Protein AF-A0AAV8ZUT0-F1 (afdb_monomer_lite)

pLDDT: mean 74.32, std 16.43, range [39.75, 94.0]

Structure (mmCIF, N/CA/C/O backbone):
data_AF-A0AAV8ZUT0-F1
#
_entry.id   AF-A0AAV8ZUT0-F1
#
loop_
_atom_site.group_PDB
_atom_site.id
_atom_site.type_symbol
_atom_site.label_atom_id
_atom_site.label_alt_id
_atom_site.label_comp_id
_atom_site.label_asym_id
_atom_site.label_entity_id
_atom_site.label_seq_id
_atom_site.pdbx_PDB_ins_code
_atom_site.Cartn_x
_atom_site.Cartn_y
_atom_site.Cartn_z
_atom_site.occupancy
_atom_site.B_iso_or_equiv
_atom_site.auth_seq_id
_atom_site.auth_comp_id
_atom_site.auth_asym_id
_atom_site.auth_atom_id
_atom_site.pdbx_PDB_model_num
ATOM 1 N N . MET A 1 1 ? -30.197 -18.039 24.637 1.00 45.84 1 MET A N 1
ATOM 2 C CA . MET A 1 1 ? -29.853 -17.395 23.353 1.00 45.84 1 MET A CA 1
ATOM 3 C C . MET A 1 1 ? -30.604 -16.077 23.339 1.00 45.84 1 MET A C 1
ATOM 5 O O . MET A 1 1 ? -31.822 -16.126 23.372 1.00 45.84 1 MET A O 1
ATOM 9 N N . TYR A 1 2 ? -29.906 -14.946 23.449 1.00 51.31 2 TYR A N 1
ATOM 10 C CA . TYR A 1 2 ? -30.545 -13.623 23.500 1.00 51.31 2 TYR A CA 1
ATOM 11 C C . TYR A 1 2 ? -30.969 -13.192 22.094 1.00 51.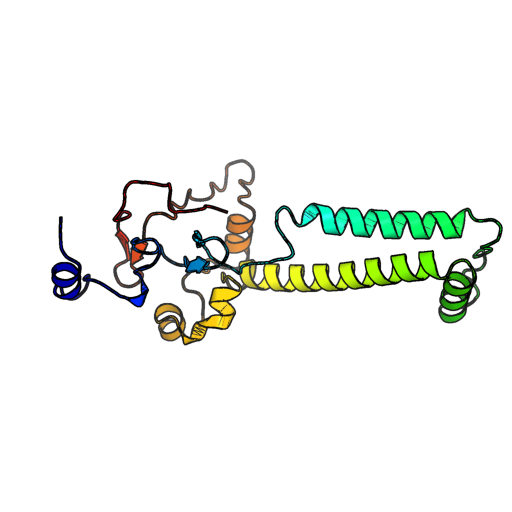31 2 TYR A C 1
ATOM 13 O O . TYR A 1 2 ? -30.257 -13.482 21.128 1.00 51.31 2 TYR A O 1
ATOM 21 N N . THR A 1 3 ? -32.114 -12.522 21.970 1.00 66.00 3 THR A N 1
ATOM 22 C CA . THR A 1 3 ? -32.578 -11.993 20.675 1.00 66.00 3 THR A CA 1
ATOM 23 C C . THR A 1 3 ? -31.862 -10.685 20.317 1.00 66.00 3 THR A C 1
ATOM 25 O O . THR A 1 3 ? -31.289 -10.014 21.175 1.00 66.00 3 THR A O 1
ATOM 28 N N . ILE A 1 4 ? -31.895 -10.289 19.037 1.00 61.59 4 ILE A N 1
ATOM 29 C CA . ILE A 1 4 ? -31.332 -9.002 18.585 1.00 61.59 4 ILE A CA 1
ATOM 30 C C . ILE A 1 4 ? -32.022 -7.808 19.274 1.00 61.59 4 ILE A C 1
ATOM 32 O O . ILE A 1 4 ? -31.379 -6.790 19.515 1.00 61.59 4 ILE A O 1
ATOM 36 N N . ILE A 1 5 ? -33.300 -7.970 19.636 1.00 64.75 5 ILE A N 1
ATOM 37 C CA . ILE A 1 5 ? -34.116 -6.972 20.338 1.00 64.75 5 ILE A CA 1
ATOM 38 C C . ILE A 1 5 ? -33.623 -6.814 21.782 1.00 64.75 5 ILE A C 1
ATOM 40 O O . ILE A 1 5 ? -33.303 -5.705 22.194 1.00 64.75 5 ILE A O 1
ATOM 44 N N . GLU A 1 6 ? -33.415 -7.916 22.511 1.00 64.56 6 GLU A N 1
ATOM 45 C CA . GLU A 1 6 ? -32.869 -7.872 23.880 1.00 64.56 6 GLU A CA 1
ATOM 46 C C . GLU A 1 6 ? -31.452 -7.281 23.946 1.00 64.56 6 GLU A C 1
ATOM 48 O O . GLU A 1 6 ? -31.073 -6.662 24.941 1.00 64.56 6 GLU A O 1
ATOM 53 N N . LEU A 1 7 ? -30.643 -7.473 22.897 1.00 59.88 7 LEU A N 1
ATOM 54 C CA . LEU A 1 7 ? -29.337 -6.827 22.803 1.00 59.88 7 LEU A CA 1
ATOM 55 C C . LEU A 1 7 ? -29.485 -5.320 22.560 1.00 59.88 7 LEU A C 1
ATOM 57 O O . LEU A 1 7 ? -28.750 -4.556 23.177 1.00 59.88 7 LEU A O 1
ATOM 61 N N . ALA A 1 8 ? -30.417 -4.889 21.707 1.00 62.84 8 ALA A N 1
ATOM 62 C CA . ALA A 1 8 ? -30.675 -3.475 21.416 1.00 62.84 8 ALA A CA 1
ATOM 63 C C . ALA A 1 8 ? -31.266 -2.698 22.600 1.00 62.84 8 ALA A C 1
ATOM 65 O O . ALA A 1 8 ? -31.007 -1.506 22.730 1.00 62.84 8 ALA A O 1
ATOM 66 N N . GLU A 1 9 ? -32.010 -3.369 23.478 1.00 67.88 9 GLU A N 1
ATOM 67 C CA . GLU A 1 9 ? -32.668 -2.752 24.636 1.00 67.88 9 GLU A CA 1
ATOM 68 C C . GLU A 1 9 ? -31.774 -2.643 25.883 1.00 67.88 9 GLU A C 1
ATOM 70 O O . GLU A 1 9 ? -32.077 -1.881 26.804 1.00 67.88 9 GLU A O 1
ATOM 75 N N . ARG A 1 10 ? -30.638 -3.352 25.938 1.00 61.69 10 ARG A N 1
ATOM 76 C CA . ARG A 1 10 ? -29.627 -3.105 26.978 1.00 61.69 10 ARG A CA 1
ATOM 77 C C . ARG A 1 10 ? -28.975 -1.753 26.692 1.00 61.69 10 ARG A C 1
ATOM 79 O O . ARG A 1 10 ? -28.475 -1.566 25.597 1.00 61.69 10 ARG A O 1
ATOM 86 N N . GLY A 1 11 ? -28.972 -0.837 27.665 1.00 56.72 11 GLY A N 1
ATOM 87 C CA . GLY A 1 11 ? -28.420 0.526 27.561 1.00 56.72 11 GLY A CA 1
ATOM 88 C C . GLY A 1 11 ? -26.913 0.607 27.216 1.00 56.72 11 GLY A C 1
ATOM 89 O O . GLY A 1 11 ? -26.455 -0.043 26.284 1.00 56.72 11 GLY A O 1
ATOM 90 N N . PRO A 1 12 ? -26.078 1.406 27.907 1.00 48.81 12 PRO A N 1
ATOM 91 C CA . PRO A 1 12 ? -24.659 1.557 27.549 1.00 48.81 12 PRO A CA 1
ATOM 92 C C . PRO A 1 12 ? -23.889 0.214 27.541 1.00 48.81 12 PRO A C 1
ATOM 94 O O . PRO A 1 12 ? -23.409 -0.253 28.575 1.00 48.81 12 PRO A O 1
ATOM 97 N N . GLY A 1 13 ? -23.733 -0.413 26.369 1.00 52.97 13 GLY A N 1
ATOM 98 C CA . GLY A 1 13 ? -23.210 -1.781 26.200 1.00 52.97 13 GLY A CA 1
ATOM 99 C C . GLY A 1 13 ? -24.111 -2.751 25.411 1.00 52.97 13 GLY A C 1
ATOM 100 O O . GLY A 1 13 ? -23.737 -3.917 25.275 1.00 52.97 13 GLY A O 1
ATOM 101 N N . GLY A 1 14 ? -25.264 -2.297 24.906 1.00 59.69 14 GLY A N 1
ATOM 102 C CA . GLY A 1 14 ? -26.172 -3.056 24.037 1.00 59.69 14 GLY A CA 1
ATOM 103 C C . GLY A 1 14 ? -25.704 -3.271 22.592 1.00 59.69 14 GLY A C 1
ATOM 104 O O . GLY A 1 14 ? -24.516 -3.190 22.269 1.00 59.69 14 GLY A O 1
ATOM 105 N N . PHE A 1 15 ? -26.655 -3.599 21.715 1.00 66.19 15 PHE A N 1
ATOM 106 C CA . PHE A 1 15 ? -26.452 -3.810 20.283 1.00 66.19 15 PHE A CA 1
ATOM 107 C C . PHE A 1 15 ? -26.092 -2.489 19.621 1.00 66.19 15 PHE A C 1
ATOM 109 O O . PHE A 1 15 ? -26.939 -1.625 19.428 1.00 66.19 15 PHE A O 1
ATOM 116 N N . GLU A 1 16 ? -24.829 -2.368 19.237 1.00 70.81 16 GLU A N 1
ATOM 117 C CA . GLU A 1 16 ? -24.336 -1.240 18.468 1.00 70.81 16 GLU A CA 1
ATOM 118 C C . GLU A 1 16 ? -24.288 -1.652 16.984 1.00 70.81 16 GLU A C 1
ATOM 120 O O . GLU A 1 16 ? -23.378 -2.404 16.595 1.00 70.81 16 GLU A O 1
ATOM 125 N N . PRO A 1 17 ? -25.230 -1.191 16.129 1.00 69.31 17 PRO A N 1
ATOM 126 C CA . PRO A 1 17 ? -25.322 -1.628 14.732 1.00 69.31 17 PRO A CA 1
ATOM 127 C C . PRO A 1 17 ? -24.028 -1.362 13.957 1.00 69.31 17 PRO A C 1
ATOM 129 O O . PRO A 1 17 ? -23.643 -2.127 13.070 1.00 69.31 17 PRO A O 1
ATOM 132 N N . SER A 1 18 ? -23.303 -0.304 14.333 1.00 73.00 18 SER A N 1
ATOM 133 C CA . SER A 1 18 ? -22.028 0.073 13.724 1.00 73.00 18 SER A CA 1
ATOM 134 C C . SER A 1 18 ? -20.896 -0.930 13.991 1.00 73.00 18 SER A C 1
ATOM 136 O O . SER A 1 18 ? -19.937 -0.969 13.212 1.00 73.00 18 SER A O 1
ATOM 138 N N . THR A 1 19 ? -21.035 -1.800 15.000 1.00 74.38 19 THR A N 1
ATOM 139 C CA . THR A 1 19 ? -20.082 -2.868 15.355 1.00 74.38 19 THR A CA 1
ATOM 140 C C . THR A 1 19 ? -20.593 -4.271 15.035 1.00 74.38 19 THR A C 1
ATOM 142 O O . THR A 1 19 ? -19.821 -5.217 15.080 1.00 74.38 19 THR A O 1
ATOM 145 N N . PHE A 1 20 ? -21.853 -4.453 14.643 1.00 79.88 20 PHE A N 1
ATOM 146 C CA . PHE A 1 20 ? -22.356 -5.754 14.198 1.00 79.88 20 PHE A CA 1
ATOM 147 C C . PHE A 1 20 ? -22.200 -5.919 12.681 1.00 79.88 20 PHE A C 1
ATOM 149 O O . PHE A 1 20 ? -22.275 -4.947 11.927 1.00 79.88 20 PHE A O 1
ATOM 1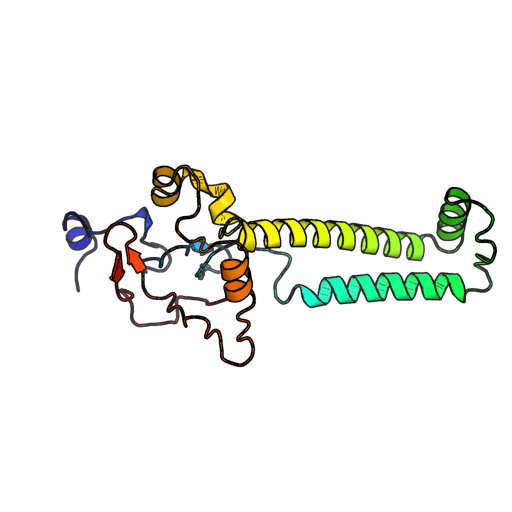56 N N . CYS A 1 21 ? -21.914 -7.131 12.211 1.00 81.56 21 CYS A N 1
ATOM 157 C CA . CYS A 1 21 ? -21.970 -7.485 10.796 1.00 81.56 21 CYS A CA 1
ATOM 158 C C . CYS A 1 21 ? -23.181 -8.385 10.566 1.00 81.56 21 CYS A C 1
ATOM 160 O O . CYS A 1 21 ? -23.196 -9.520 11.028 1.00 81.56 21 CYS A O 1
ATOM 162 N N . SER A 1 22 ? -24.171 -7.898 9.818 1.00 84.88 22 SER A N 1
ATOM 163 C CA . SER A 1 22 ? -25.364 -8.676 9.472 1.00 84.88 22 SER A CA 1
ATOM 164 C C . SER A 1 22 ? -25.075 -9.823 8.502 1.00 84.88 22 SER A C 1
ATOM 166 O O . SER A 1 22 ? -25.721 -10.856 8.598 1.00 84.88 22 SER A O 1
ATOM 168 N N . ALA A 1 23 ? -24.093 -9.674 7.608 1.00 82.19 23 ALA A N 1
ATOM 169 C CA . ALA A 1 23 ? -23.734 -10.714 6.641 1.00 82.19 23 ALA A CA 1
ATOM 170 C C . ALA A 1 23 ? -23.069 -11.930 7.307 1.00 82.19 23 ALA A C 1
ATOM 172 O O . ALA A 1 23 ? -23.415 -13.067 7.014 1.00 82.19 23 ALA A O 1
ATOM 173 N N . CYS A 1 24 ? -22.143 -11.691 8.238 1.00 78.00 24 CYS A N 1
ATOM 174 C CA . CYS A 1 24 ? -21.434 -12.753 8.959 1.00 78.00 24 CYS A CA 1
ATOM 175 C C . CYS A 1 24 ? -22.091 -13.124 10.298 1.00 78.00 24 CYS A C 1
ATOM 177 O O . CYS A 1 24 ? -21.628 -14.046 10.961 1.00 78.00 24 CYS A O 1
ATOM 179 N N . LEU A 1 25 ? -23.122 -12.385 10.722 1.00 78.88 25 LEU A N 1
ATOM 180 C CA . LEU A 1 25 ? -23.805 -12.519 12.016 1.00 78.88 25 LEU A CA 1
ATOM 181 C C . LEU A 1 25 ? -22.862 -12.462 13.235 1.00 78.88 25 LEU A C 1
ATOM 183 O O . LEU A 1 25 ? -23.127 -13.064 14.273 1.00 78.88 25 LEU A O 1
ATOM 187 N N . VAL A 1 26 ? -21.767 -11.704 13.126 1.00 73.25 26 VAL A N 1
ATOM 188 C CA . VAL A 1 26 ? -20.733 -11.546 14.166 1.00 73.25 26 VAL A CA 1
ATOM 189 C C . VAL A 1 26 ? -20.659 -10.099 14.652 1.00 73.25 26 VAL A C 1
ATOM 191 O O . VAL A 1 26 ? -20.865 -9.154 13.885 1.00 73.25 26 VAL A O 1
ATOM 194 N N . ARG A 1 27 ? -20.276 -9.899 15.919 1.00 73.75 27 ARG A N 1
ATOM 195 C CA . ARG A 1 27 ? -19.770 -8.597 16.377 1.00 73.75 27 ARG A CA 1
ATOM 196 C C . ARG A 1 27 ? -18.354 -8.424 15.841 1.00 73.75 27 ARG A C 1
ATOM 198 O O . ARG A 1 27 ? -17.484 -9.249 16.094 1.00 73.75 27 ARG A O 1
ATOM 205 N N . ARG A 1 28 ? -18.152 -7.367 15.065 1.00 75.75 28 ARG A N 1
ATOM 206 C CA . ARG A 1 28 ? -16.883 -7.003 14.447 1.00 75.75 28 ARG A CA 1
ATOM 207 C C . ARG A 1 28 ? -15.897 -6.558 15.526 1.00 75.75 28 ARG A C 1
ATOM 209 O O . ARG A 1 28 ? -16.205 -5.614 16.259 1.00 75.75 28 ARG A O 1
ATOM 216 N N . PRO A 1 29 ? -14.712 -7.181 15.600 1.00 72.19 29 PRO A N 1
ATOM 217 C CA . PRO A 1 29 ? -13.606 -6.661 16.383 1.00 72.19 29 PRO A CA 1
ATOM 218 C C . PRO A 1 29 ? -13.229 -5.244 15.956 1.00 72.19 29 PRO A C 1
ATOM 220 O O . PRO A 1 29 ? -13.543 -4.796 14.842 1.00 72.19 29 PRO A O 1
ATOM 223 N N . LEU A 1 30 ? -12.514 -4.539 16.828 1.00 76.31 30 LEU A N 1
ATOM 224 C CA . LEU A 1 30 ? -12.042 -3.194 16.532 1.00 76.31 30 LEU A CA 1
ATOM 225 C C . LEU A 1 30 ? -11.179 -3.201 15.260 1.00 76.31 30 LEU A C 1
ATOM 227 O O . LEU A 1 30 ? -10.379 -4.109 15.043 1.00 76.31 30 LEU A O 1
ATOM 231 N N . ARG A 1 31 ? -11.342 -2.177 14.413 1.00 81.38 31 ARG A N 1
ATOM 232 C CA . ARG A 1 31 ? -10.624 -2.027 13.129 1.00 81.38 31 ARG A CA 1
ATOM 233 C C . ARG A 1 31 ? -10.945 -3.101 12.071 1.00 81.38 31 ARG A C 1
ATOM 235 O O . ARG A 1 31 ? -10.276 -3.155 11.044 1.00 81.38 31 ARG A O 1
ATOM 242 N N . SER A 1 32 ? -11.967 -3.940 12.270 1.00 82.12 32 SER A N 1
ATOM 243 C CA . SER A 1 32 ? -12.401 -4.932 11.272 1.00 82.12 32 SER A CA 1
ATOM 244 C C . SER A 1 32 ? -13.533 -4.427 10.364 1.00 82.12 32 SER A C 1
ATOM 246 O O . SER A 1 32 ? -14.342 -3.564 10.737 1.00 82.12 32 SER A O 1
ATOM 248 N N . LYS A 1 33 ? -13.617 -4.976 9.147 1.00 83.94 33 LYS A N 1
ATOM 249 C CA . LYS A 1 33 ? -14.708 -4.719 8.190 1.00 83.94 33 LYS A CA 1
ATOM 250 C C . LYS A 1 33 ? -15.110 -5.997 7.467 1.00 83.94 33 LYS A C 1
ATOM 252 O O . LYS A 1 33 ? -14.298 -6.894 7.277 1.00 83.94 33 LYS A O 1
ATOM 257 N N . HIS A 1 34 ? -16.371 -6.058 7.050 1.00 86.12 34 HIS A N 1
ATOM 258 C CA . HIS A 1 34 ? -16.832 -7.089 6.128 1.00 86.12 34 HIS A CA 1
ATOM 259 C C . HIS A 1 34 ? -16.416 -6.718 4.705 1.00 86.12 34 HIS A C 1
ATOM 261 O O . HIS A 1 34 ? -16.731 -5.620 4.241 1.00 86.12 34 HIS A O 1
ATOM 267 N N . CYS A 1 35 ? -15.720 -7.625 4.025 1.00 84.69 35 CYS A N 1
ATOM 268 C CA . CYS A 1 35 ? -15.431 -7.491 2.608 1.00 84.69 35 CYS A CA 1
ATOM 269 C C . CYS A 1 35 ? -16.481 -8.276 1.821 1.00 84.69 35 CYS A C 1
ATOM 271 O O . CYS A 1 35 ? -16.489 -9.499 1.883 1.00 84.69 35 CYS A O 1
ATOM 273 N N . ALA A 1 36 ? -17.337 -7.587 1.063 1.00 86.62 36 ALA A N 1
ATOM 274 C CA . ALA A 1 36 ? -18.371 -8.245 0.259 1.00 86.62 36 ALA A CA 1
ATOM 275 C C . ALA A 1 36 ? -17.786 -9.155 -0.837 1.00 86.62 36 ALA A C 1
ATOM 277 O O . ALA A 1 36 ? -18.409 -10.142 -1.207 1.00 86.62 36 ALA A O 1
ATOM 278 N N . VAL A 1 37 ? -16.579 -8.843 -1.330 1.00 80.94 37 VAL A N 1
ATOM 279 C CA . VAL A 1 37 ? -15.889 -9.653 -2.348 1.00 80.94 37 VAL A CA 1
ATOM 280 C C . VAL A 1 37 ? -15.328 -10.939 -1.741 1.00 80.94 37 VAL A C 1
ATOM 282 O O . VAL A 1 37 ? -15.511 -12.010 -2.306 1.00 80.94 37 VAL A O 1
ATOM 285 N N . CYS A 1 38 ? -14.683 -10.856 -0.572 1.00 77.06 38 CYS A N 1
ATOM 286 C CA . CYS A 1 38 ? -14.157 -12.039 0.117 1.00 77.06 38 CYS A CA 1
ATOM 287 C C . CYS A 1 38 ? -15.232 -12.802 0.921 1.00 77.06 38 CYS A C 1
ATOM 289 O O . CYS A 1 38 ? -14.995 -13.925 1.358 1.00 77.06 38 CYS A O 1
ATOM 291 N N . ASN A 1 39 ? -16.400 -12.187 1.122 1.00 81.12 39 ASN A N 1
ATOM 292 C CA . ASN A 1 39 ? -17.558 -12.698 1.856 1.00 81.12 39 ASN A CA 1
ATOM 293 C C . ASN A 1 39 ? -17.284 -13.099 3.322 1.00 81.12 39 ASN A C 1
ATOM 295 O O . ASN A 1 39 ? -17.863 -14.046 3.846 1.00 81.12 39 ASN A O 1
ATOM 299 N N . HIS A 1 40 ? -16.407 -12.370 4.012 1.00 78.44 40 HIS A N 1
ATOM 300 C CA . HIS A 1 40 ? -16.156 -12.554 5.445 1.00 78.44 40 HIS A CA 1
ATOM 301 C C . HIS A 1 40 ? -15.660 -11.258 6.105 1.00 78.44 40 HIS A C 1
ATOM 303 O O . HIS A 1 40 ? -15.354 -10.261 5.438 1.00 78.44 40 HIS A O 1
ATOM 309 N N . CYS A 1 41 ? -15.601 -11.247 7.440 1.00 78.38 41 CYS A N 1
ATOM 310 C CA . CYS A 1 41 ? -14.998 -10.153 8.196 1.00 78.38 41 CYS A CA 1
ATOM 311 C C . CYS A 1 41 ? -13.475 -10.306 8.266 1.00 78.38 41 CYS A C 1
ATOM 313 O O . CYS A 1 41 ? -12.964 -11.351 8.659 1.00 78.38 41 CYS A O 1
ATOM 315 N N . VAL A 1 42 ? -12.765 -9.232 7.923 1.00 75.50 42 VAL A N 1
ATOM 316 C CA . VAL A 1 42 ? -11.300 -9.154 7.925 1.00 75.50 42 VAL A CA 1
ATOM 317 C C . VAL A 1 42 ? -10.859 -8.260 9.081 1.00 75.50 42 VAL A C 1
ATOM 319 O O . VAL A 1 42 ? -11.314 -7.113 9.195 1.00 75.50 42 VAL A O 1
ATOM 322 N N . ALA A 1 43 ? -9.998 -8.784 9.954 1.00 75.62 43 ALA A N 1
ATOM 323 C CA . ALA A 1 43 ? -9.371 -8.016 11.030 1.00 75.62 43 ALA A CA 1
ATOM 324 C C . ALA A 1 43 ? -8.371 -6.992 10.461 1.00 75.62 43 ALA A C 1
ATOM 326 O O . ALA A 1 43 ? -7.778 -7.229 9.415 1.00 75.62 43 ALA A O 1
ATOM 327 N N . ARG A 1 44 ? -8.210 -5.833 11.124 1.00 75.62 44 ARG A N 1
ATOM 328 C CA . ARG A 1 44 ? -7.379 -4.702 10.643 1.00 75.62 44 ARG A CA 1
ATOM 329 C C . ARG A 1 44 ? -7.576 -4.388 9.150 1.00 75.62 44 ARG A C 1
ATOM 331 O O . ARG A 1 44 ? -6.612 -4.185 8.417 1.00 75.62 44 ARG A O 1
ATOM 338 N N . PHE A 1 45 ? -8.825 -4.349 8.692 1.00 82.88 45 PHE A N 1
ATOM 339 C CA . PHE A 1 45 ? -9.115 -4.196 7.269 1.00 82.88 45 PHE A CA 1
ATOM 340 C C . PHE A 1 45 ? -8.483 -2.917 6.695 1.00 82.88 45 PHE A C 1
ATOM 342 O O . PHE A 1 45 ? -8.734 -1.805 7.182 1.00 82.88 45 PHE A O 1
ATOM 349 N N . ASP A 1 46 ? -7.692 -3.095 5.637 1.00 84.75 46 ASP A N 1
ATOM 350 C CA . ASP A 1 46 ? -7.049 -2.014 4.894 1.00 84.75 46 ASP A CA 1
ATOM 351 C C . ASP A 1 46 ? -7.826 -1.688 3.616 1.00 84.75 46 ASP A C 1
ATOM 353 O O . ASP A 1 46 ? -8.465 -0.644 3.527 1.00 84.75 46 ASP A O 1
ATOM 357 N N . HIS A 1 47 ? -7.829 -2.601 2.650 1.00 85.31 47 HIS A N 1
ATOM 358 C CA . HIS A 1 47 ? -8.681 -2.563 1.467 1.00 85.31 47 HIS A CA 1
ATOM 359 C C . HIS A 1 47 ? -8.709 -3.948 0.812 1.00 85.31 47 HIS A C 1
ATOM 361 O O . HIS A 1 47 ? -7.853 -4.790 1.072 1.00 85.31 47 HIS A O 1
ATOM 367 N N . HIS A 1 48 ? -9.685 -4.182 -0.063 1.00 80.81 48 HIS A N 1
ATOM 368 C CA . HIS A 1 48 ? -9.632 -5.317 -0.977 1.00 80.81 48 HIS A CA 1
ATOM 369 C C . HIS A 1 48 ? -8.853 -4.891 -2.223 1.00 80.81 48 HIS A C 1
ATOM 371 O O . HIS A 1 48 ? -9.294 -3.992 -2.941 1.00 80.81 48 HIS A O 1
ATOM 377 N N . CYS A 1 49 ? -7.697 -5.506 -2.462 1.00 79.62 49 CYS A N 1
ATOM 378 C CA . CYS A 1 49 ? -6.901 -5.250 -3.653 1.00 79.62 49 CYS A CA 1
ATOM 379 C C . CYS A 1 49 ? -7.147 -6.358 -4.686 1.00 79.62 49 CYS A C 1
ATOM 381 O O . CYS A 1 49 ? -6.701 -7.482 -4.461 1.00 79.62 49 CYS A O 1
ATOM 383 N N . PRO A 1 50 ? -7.786 -6.071 -5.834 1.00 76.56 50 PRO A N 1
ATOM 384 C CA . PRO A 1 50 ? -8.010 -7.086 -6.866 1.00 76.56 50 PRO A CA 1
ATOM 385 C C . PRO A 1 50 ? -6.704 -7.556 -7.531 1.00 76.56 50 PRO A C 1
ATOM 387 O O . PRO A 1 50 ? -6.677 -8.599 -8.174 1.00 76.56 50 PRO A O 1
ATOM 390 N N . TRP A 1 51 ? -5.615 -6.796 -7.372 1.00 67.62 51 TRP A N 1
ATOM 391 C CA . TRP A 1 51 ? -4.314 -7.058 -7.994 1.00 67.62 51 TRP A CA 1
ATOM 392 C C . TRP A 1 51 ? -3.409 -7.975 -7.172 1.00 67.62 51 TRP A C 1
ATOM 394 O O . TRP A 1 51 ? -2.422 -8.489 -7.690 1.00 67.62 51 TRP A O 1
ATOM 404 N N . VAL A 1 52 ? -3.708 -8.154 -5.885 1.00 61.06 52 VAL A N 1
ATOM 405 C CA . VAL A 1 52 ? -2.845 -8.874 -4.948 1.00 61.06 52 VAL A CA 1
ATOM 406 C C . VAL A 1 52 ? -3.646 -10.036 -4.377 1.00 61.06 52 VAL A C 1
ATOM 408 O O . VAL A 1 52 ? -4.213 -9.948 -3.295 1.00 61.06 52 VAL A O 1
ATOM 411 N N . ALA A 1 53 ? -3.706 -11.135 -5.130 1.00 50.50 53 ALA A N 1
ATOM 412 C CA . ALA A 1 53 ? -4.242 -12.401 -4.630 1.00 50.50 53 ALA A CA 1
ATOM 413 C C . ALA A 1 53 ? -3.252 -13.131 -3.692 1.00 50.50 53 ALA A C 1
ATOM 415 O O . ALA A 1 53 ? -3.660 -14.074 -3.022 1.00 50.50 53 ALA A O 1
ATOM 416 N N . ASN A 1 54 ? -1.972 -12.711 -3.643 1.00 51.06 54 ASN A N 1
ATOM 417 C CA . ASN A 1 54 ? -0.989 -12.962 -2.574 1.00 51.06 54 ASN A CA 1
ATOM 418 C C . ASN A 1 54 ? 0.349 -12.210 -2.830 1.00 51.06 54 ASN A C 1
ATOM 420 O O . ASN A 1 54 ? 0.551 -11.682 -3.920 1.00 51.06 54 ASN A O 1
ATOM 424 N N . CYS A 1 55 ? 1.232 -12.169 -1.817 1.00 39.94 55 CYS A N 1
ATOM 425 C CA . CYS A 1 55 ? 2.594 -11.592 -1.718 1.00 39.94 55 CYS A CA 1
ATOM 426 C C . CYS A 1 55 ? 3.082 -10.598 -2.806 1.00 39.94 55 CYS A C 1
ATOM 428 O O . CYS A 1 55 ? 3.587 -10.974 -3.863 1.00 39.94 55 CYS A O 1
ATOM 430 N N . ILE A 1 56 ? 3.123 -9.311 -2.433 1.00 54.53 56 ILE A N 1
ATOM 431 C CA . ILE A 1 56 ? 3.648 -8.162 -3.210 1.00 54.53 56 ILE A CA 1
ATOM 432 C C . ILE A 1 56 ? 5.135 -8.326 -3.607 1.00 54.53 56 ILE A C 1
ATOM 434 O O . ILE A 1 56 ? 5.593 -7.727 -4.581 1.00 54.53 56 ILE A O 1
ATOM 438 N N . GLY A 1 57 ? 5.888 -9.184 -2.905 1.00 50.34 57 GLY A N 1
ATOM 439 C CA . GLY A 1 57 ? 7.304 -9.452 -3.181 1.00 50.34 57 GLY A CA 1
ATOM 440 C C . GLY A 1 57 ? 7.584 -9.988 -4.591 1.00 50.34 57 GLY A C 1
ATOM 441 O O . GLY A 1 57 ? 8.624 -9.666 -5.163 1.00 50.34 57 GLY A O 1
ATOM 442 N N . CYS A 1 58 ? 6.646 -10.723 -5.201 1.00 60.44 58 CYS A N 1
ATOM 443 C CA . CYS A 1 58 ? 6.827 -11.233 -6.562 1.00 60.44 58 CYS A CA 1
ATOM 444 C C . CYS A 1 58 ? 6.861 -10.119 -7.615 1.00 60.44 58 CYS A C 1
ATOM 446 O O . CYS A 1 58 ? 7.619 -10.231 -8.573 1.00 60.44 58 CYS A O 1
ATOM 448 N N . LEU A 1 59 ? 6.102 -9.031 -7.440 1.00 69.50 59 LEU A N 1
ATOM 449 C CA . LEU A 1 59 ? 6.016 -7.971 -8.448 1.00 69.50 59 LEU A CA 1
ATOM 450 C C . LEU A 1 59 ? 7.313 -7.158 -8.533 1.00 69.50 59 LEU A C 1
ATOM 452 O O . LEU A 1 59 ? 7.813 -6.920 -9.626 1.00 69.50 59 LEU A O 1
ATOM 456 N N . VAL A 1 60 ? 7.893 -6.777 -7.390 1.00 74.38 60 VAL A N 1
ATOM 457 C CA . VAL A 1 60 ? 9.154 -6.012 -7.361 1.00 74.38 60 VAL A CA 1
ATOM 458 C C . VAL A 1 60 ? 10.310 -6.845 -7.915 1.00 74.38 60 VAL A C 1
ATOM 460 O O . VAL A 1 60 ? 11.106 -6.343 -8.707 1.00 74.38 60 VAL A O 1
ATOM 463 N N . LEU A 1 61 ? 10.377 -8.130 -7.551 1.00 78.56 61 LEU A N 1
ATOM 464 C CA . LEU A 1 61 ? 11.386 -9.051 -8.077 1.00 78.56 61 LEU A CA 1
ATOM 465 C C . LEU A 1 61 ? 11.209 -9.284 -9.583 1.00 78.56 61 LEU A C 1
ATOM 467 O O . LEU A 1 61 ? 12.193 -9.230 -10.317 1.00 78.56 61 LEU A O 1
ATOM 471 N N . MET A 1 62 ? 9.972 -9.462 -10.056 1.00 80.38 62 MET A N 1
ATOM 472 C CA . MET A 1 62 ? 9.658 -9.605 -11.479 1.00 80.38 62 MET A CA 1
ATOM 473 C C . MET A 1 62 ? 10.042 -8.347 -12.269 1.00 80.38 62 MET A C 1
ATOM 475 O O . MET A 1 62 ? 10.743 -8.451 -13.272 1.00 80.38 62 MET A O 1
ATOM 479 N N . CYS A 1 63 ? 9.651 -7.151 -11.813 1.00 84.69 63 CYS A N 1
ATOM 480 C CA . CYS A 1 63 ? 10.030 -5.899 -12.470 1.00 84.69 63 CYS A CA 1
ATOM 481 C C . CYS A 1 63 ? 11.553 -5.6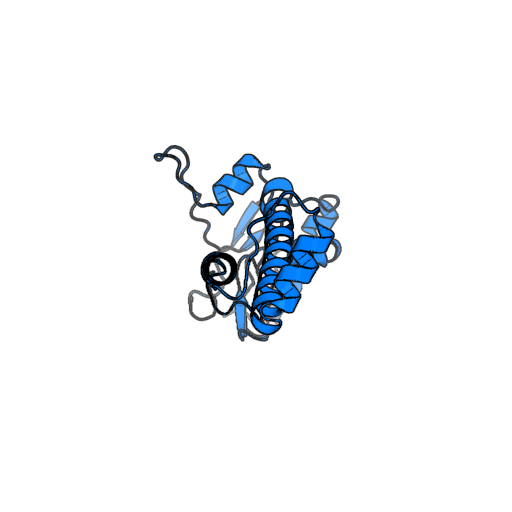97 -12.458 1.00 84.69 63 CYS A C 1
ATOM 483 O O . CYS A 1 63 ? 12.122 -5.278 -13.464 1.00 84.69 63 CYS A O 1
ATOM 485 N N . GLY A 1 64 ? 12.230 -6.055 -11.362 1.00 86.12 64 GLY A N 1
ATOM 486 C CA . GLY A 1 64 ? 13.691 -6.037 -11.274 1.00 86.12 64 GLY A CA 1
ATOM 487 C C . GLY A 1 64 ? 14.358 -6.976 -12.284 1.00 86.12 64 GLY A C 1
ATOM 488 O O . GLY A 1 64 ? 15.295 -6.572 -12.971 1.00 86.12 64 GLY A O 1
ATOM 489 N N . GLN A 1 65 ? 13.842 -8.198 -12.438 1.00 86.19 65 GLN A N 1
ATOM 490 C CA . GLN A 1 65 ? 14.314 -9.159 -13.439 1.00 86.19 65 GLN A CA 1
ATOM 491 C C . GLN A 1 65 ? 14.067 -8.670 -14.873 1.00 86.19 65 GLN A C 1
ATOM 493 O O . GLN A 1 65 ? 14.953 -8.804 -15.714 1.00 86.19 65 GLN A O 1
ATOM 498 N N . MET A 1 66 ? 12.911 -8.057 -15.148 1.00 90.25 66 MET A N 1
ATOM 499 C CA . MET A 1 66 ? 12.588 -7.475 -16.459 1.00 90.25 66 MET A CA 1
ATOM 500 C C . MET A 1 66 ? 13.525 -6.314 -16.815 1.00 90.25 66 MET A C 1
ATOM 502 O O . MET A 1 66 ? 14.032 -6.250 -17.937 1.00 90.25 66 MET A O 1
ATOM 506 N N . LEU A 1 67 ? 1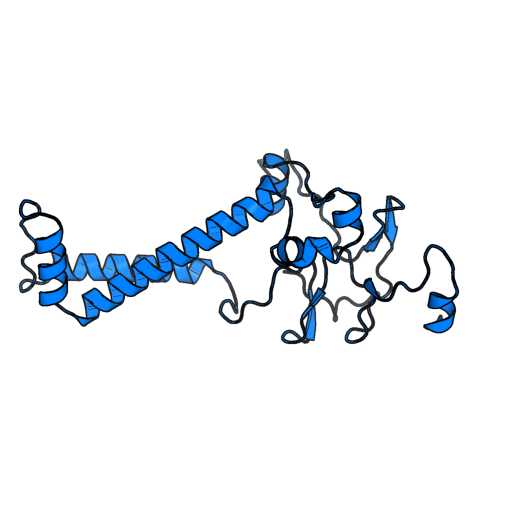3.814 -5.425 -15.859 1.00 90.81 67 LEU A N 1
ATOM 507 C CA . LEU A 1 67 ? 14.768 -4.328 -16.047 1.00 90.81 67 LEU A CA 1
ATOM 508 C C . LEU A 1 67 ? 16.191 -4.853 -16.258 1.00 90.81 67 LEU A C 1
ATOM 510 O O . LEU A 1 67 ? 16.868 -4.426 -17.191 1.00 90.81 67 LEU A O 1
ATOM 514 N N . TYR A 1 68 ? 16.627 -5.815 -15.442 1.00 91.12 68 TYR A N 1
ATOM 515 C CA . TYR A 1 68 ? 17.935 -6.449 -15.593 1.00 91.12 68 TYR A CA 1
ATOM 516 C C . TYR A 1 68 ? 18.079 -7.127 -16.961 1.00 91.12 68 TYR A C 1
ATOM 518 O O . TYR A 1 68 ? 19.058 -6.882 -17.662 1.00 91.12 68 TYR A O 1
ATOM 526 N N . GLY A 1 69 ? 17.087 -7.918 -17.377 1.00 90.56 69 GLY A N 1
ATOM 527 C CA . GLY A 1 69 ? 17.071 -8.574 -18.685 1.00 90.56 69 GLY A CA 1
ATOM 528 C C . GLY A 1 69 ? 17.149 -7.579 -19.843 1.00 90.56 69 GLY A C 1
ATOM 529 O O . GLY A 1 69 ? 17.939 -7.783 -20.761 1.00 90.56 69 GLY A O 1
ATOM 530 N N . SER A 1 70 ? 16.416 -6.465 -19.755 1.00 90.12 70 SER A N 1
ATOM 531 C CA . SER A 1 70 ? 16.442 -5.403 -20.772 1.00 90.12 70 SER A CA 1
ATOM 532 C C . SER A 1 70 ? 17.826 -4.751 -20.878 1.00 90.12 70 SER A C 1
ATOM 534 O O . SER A 1 70 ? 18.372 -4.626 -21.970 1.00 90.12 70 SER A O 1
ATOM 536 N N . VAL A 1 71 ? 18.458 -4.430 -19.740 1.00 88.06 71 VAL A N 1
ATOM 537 C CA . VAL A 1 71 ? 19.829 -3.886 -19.708 1.00 88.06 71 VAL A CA 1
ATOM 538 C C . VAL A 1 71 ? 20.837 -4.870 -20.298 1.00 88.06 71 VAL A C 1
ATOM 540 O O . VAL A 1 71 ? 21.703 -4.474 -21.075 1.00 88.06 71 VAL A O 1
ATOM 543 N N . ARG A 1 72 ? 20.726 -6.159 -19.962 1.00 89.06 72 ARG A N 1
ATOM 544 C CA . ARG A 1 72 ? 21.612 -7.200 -20.501 1.00 89.06 72 ARG A CA 1
ATOM 545 C C . ARG A 1 72 ? 21.411 -7.408 -21.998 1.00 89.06 72 ARG A C 1
ATOM 547 O O . ARG A 1 72 ? 22.399 -7.662 -22.680 1.00 89.06 72 ARG A O 1
ATOM 554 N N . TYR A 1 73 ? 20.187 -7.290 -22.502 1.00 88.19 73 TYR A N 1
ATOM 555 C CA . TYR A 1 73 ? 19.905 -7.337 -23.934 1.00 88.19 73 TYR A CA 1
ATOM 556 C C . TYR A 1 73 ? 20.646 -6.211 -24.665 1.00 88.19 73 TYR A C 1
ATOM 558 O O . TYR A 1 73 ? 21.490 -6.489 -25.510 1.00 88.19 73 TYR A O 1
ATOM 566 N N . TRP A 1 74 ? 20.461 -4.955 -24.249 1.00 85.31 74 TRP A N 1
ATOM 567 C CA . TRP A 1 74 ? 21.125 -3.817 -24.899 1.00 85.31 74 TRP A CA 1
ATOM 568 C C . TRP A 1 74 ? 22.656 -3.826 -24.791 1.00 85.31 74 TRP A C 1
ATOM 570 O O . TRP A 1 74 ? 23.329 -3.256 -25.638 1.00 85.31 74 TRP A O 1
ATOM 580 N N . GLN A 1 75 ? 23.221 -4.451 -23.754 1.00 83.25 75 GLN A N 1
ATOM 581 C CA . GLN A 1 75 ? 24.677 -4.562 -23.588 1.00 83.25 75 GLN A CA 1
ATOM 582 C C . GLN A 1 75 ? 25.325 -5.625 -24.481 1.00 83.25 75 GLN A C 1
ATOM 584 O O . GLN A 1 75 ? 26.505 -5.498 -24.798 1.00 83.25 75 GLN A O 1
ATOM 589 N N . ASN A 1 76 ? 24.604 -6.702 -24.801 1.00 82.62 76 ASN A N 1
ATOM 590 C CA . ASN A 1 76 ? 25.173 -7.863 -25.491 1.00 82.62 76 ASN A CA 1
ATOM 591 C C . ASN A 1 76 ? 24.727 -7.967 -26.952 1.00 82.62 76 ASN A C 1
ATOM 593 O O . ASN A 1 76 ? 25.326 -8.737 -27.700 1.00 82.62 76 ASN A O 1
ATOM 597 N N . GLU A 1 77 ? 23.696 -7.223 -27.355 1.00 82.56 77 GLU A N 1
ATOM 598 C CA . GLU A 1 77 ? 23.192 -7.257 -28.720 1.00 82.56 77 GLU A CA 1
ATOM 599 C C . GLU A 1 77 ? 24.144 -6.491 -29.662 1.00 82.56 77 GLU A C 1
ATOM 601 O O . GLU A 1 77 ? 24.296 -5.276 -29.516 1.00 82.56 77 GLU A O 1
ATOM 606 N N . PRO A 1 78 ? 24.776 -7.145 -30.658 1.00 73.38 78 PRO A N 1
ATOM 607 C CA . PRO A 1 78 ? 25.764 -6.503 -31.536 1.00 73.38 78 PRO A CA 1
ATOM 608 C C . PRO A 1 78 ? 25.174 -5.378 -32.397 1.00 73.38 78 PRO A C 1
ATOM 610 O O . PRO A 1 78 ? 25.885 -4.464 -32.812 1.00 73.38 78 PRO A O 1
ATOM 613 N N . LEU A 1 79 ? 23.865 -5.450 -32.663 1.00 72.06 79 LEU A N 1
ATOM 614 C CA . LEU A 1 79 ? 23.085 -4.426 -33.365 1.00 72.06 79 LEU A CA 1
ATOM 615 C C . LEU A 1 79 ? 22.792 -3.206 -32.471 1.00 72.06 79 LEU A C 1
ATOM 617 O O . LEU A 1 79 ? 22.463 -2.131 -32.971 1.00 72.06 79 LEU A O 1
ATOM 621 N N . CYS A 1 80 ? 22.941 -3.357 -31.153 1.00 72.69 80 CYS A N 1
ATOM 622 C CA . CYS A 1 80 ? 22.732 -2.335 -30.138 1.00 72.69 80 CYS A CA 1
ATOM 623 C C . CYS A 1 80 ? 24.079 -1.766 -29.676 1.00 72.69 80 CYS A C 1
ATOM 625 O O . CYS A 1 80 ? 24.573 -2.066 -28.593 1.00 72.69 80 CYS A O 1
ATOM 627 N N . ASN A 1 81 ? 24.720 -0.931 -30.492 1.00 64.81 81 ASN A N 1
ATOM 628 C CA . ASN A 1 81 ? 26.014 -0.367 -30.110 1.00 64.81 81 ASN A CA 1
ATOM 629 C C . ASN A 1 81 ? 25.866 0.845 -29.161 1.00 64.81 81 ASN A C 1
ATOM 631 O O . ASN A 1 81 ? 26.241 1.965 -29.504 1.00 64.81 81 ASN A O 1
ATOM 635 N N . ILE A 1 82 ? 25.320 0.640 -27.954 1.00 65.62 82 ILE A N 1
ATOM 636 C CA . ILE A 1 82 ? 25.269 1.660 -26.884 1.00 65.62 82 ILE A CA 1
ATOM 637 C C . ILE A 1 82 ? 26.632 1.723 -26.167 1.00 65.62 82 ILE A C 1
ATOM 639 O O . ILE A 1 82 ? 26.736 1.552 -24.957 1.00 65.62 82 ILE A O 1
ATOM 643 N N . THR A 1 83 ? 27.723 1.933 -26.903 1.00 59.22 83 THR A N 1
ATOM 644 C CA . THR A 1 83 ? 29.087 2.028 -26.338 1.00 59.22 83 THR A CA 1
ATOM 645 C C . THR A 1 83 ? 29.608 3.461 -26.247 1.00 59.22 83 THR A C 1
ATOM 647 O O . THR A 1 83 ? 30.808 3.694 -26.144 1.00 59.22 83 THR A O 1
ATOM 650 N N . SER A 1 84 ? 28.737 4.469 -26.217 1.00 55.38 84 SER A N 1
ATOM 651 C CA . SER A 1 84 ? 29.169 5.851 -25.971 1.00 55.38 84 SER A CA 1
ATOM 652 C C . SER A 1 84 ? 28.213 6.580 -25.042 1.00 55.38 84 SER A C 1
ATOM 654 O O . SER A 1 84 ? 27.377 7.380 -25.444 1.00 55.38 84 SER A O 1
ATOM 656 N N . THR A 1 85 ? 28.408 6.344 -23.748 1.00 55.06 85 THR A N 1
ATOM 657 C CA . THR A 1 85 ? 27.888 7.163 -22.642 1.00 55.06 85 THR A CA 1
ATOM 658 C C . THR A 1 85 ? 28.391 8.618 -22.662 1.00 55.06 85 THR A C 1
ATOM 660 O O . THR A 1 85 ? 28.006 9.405 -21.801 1.00 55.06 85 THR A O 1
ATOM 663 N N . SER A 1 86 ? 29.220 9.005 -23.640 1.00 55.66 86 SER A N 1
ATOM 664 C CA . SER A 1 86 ? 29.654 10.385 -23.891 1.00 55.66 86 SER A CA 1
ATOM 665 C C . SER A 1 86 ? 28.645 11.220 -24.688 1.00 55.66 86 SER A C 1
ATOM 667 O O . SER A 1 86 ? 28.790 12.437 -24.768 1.00 55.66 86 SER A O 1
ATOM 669 N N . ASP A 1 87 ? 27.627 10.588 -25.273 1.00 65.62 87 ASP A N 1
ATOM 670 C CA . ASP A 1 87 ? 26.595 11.237 -26.072 1.00 65.62 87 ASP A CA 1
ATOM 671 C C . ASP A 1 87 ? 25.317 11.359 -25.227 1.00 65.62 87 ASP A C 1
ATOM 673 O O . ASP A 1 87 ? 24.667 10.364 -24.927 1.00 65.62 87 ASP A O 1
ATOM 677 N N . GLY A 1 88 ? 25.003 12.577 -24.772 1.00 75.62 88 GLY A N 1
ATOM 678 C CA . GLY A 1 88 ? 24.072 12.864 -23.668 1.00 75.62 88 GLY A CA 1
ATOM 679 C C . GLY A 1 88 ? 22.712 12.138 -23.648 1.00 75.62 88 GLY A C 1
ATOM 680 O O . GLY A 1 88 ? 22.229 11.624 -24.651 1.00 75.62 88 GLY A O 1
ATOM 681 N N . PHE A 1 89 ? 22.055 12.169 -22.479 1.00 81.94 89 PHE A N 1
ATOM 682 C CA . PHE A 1 89 ? 20.831 11.426 -22.113 1.00 81.94 89 PHE A CA 1
ATOM 683 C C . PHE A 1 89 ? 19.823 11.161 -23.251 1.00 81.94 89 PHE A C 1
ATOM 685 O O . PHE A 1 89 ? 19.400 10.024 -23.447 1.00 81.94 89 PHE A O 1
ATOM 692 N N . TRP A 1 90 ? 19.458 12.183 -24.030 1.00 82.50 90 TRP A N 1
ATOM 693 C CA . TRP A 1 90 ? 18.479 12.055 -25.115 1.00 82.50 90 TRP A CA 1
ATOM 694 C C . TRP A 1 90 ? 18.908 11.101 -26.233 1.00 82.50 90 TRP A C 1
ATOM 696 O O . TRP A 1 90 ? 18.078 10.352 -26.745 1.00 82.50 90 TRP A O 1
ATOM 706 N N . LYS A 1 91 ? 20.196 11.085 -26.589 1.00 80.25 91 LYS A N 1
ATOM 707 C CA . LYS A 1 91 ? 20.728 10.161 -27.598 1.00 80.25 91 LYS A CA 1
ATOM 708 C C . LYS A 1 91 ? 20.666 8.715 -27.108 1.00 80.25 91 LYS A C 1
ATOM 710 O O . LYS A 1 91 ? 20.328 7.832 -27.889 1.00 80.25 91 LYS A O 1
ATOM 715 N N . ALA A 1 92 ? 20.902 8.485 -25.815 1.00 80.00 92 ALA A N 1
ATOM 716 C CA . ALA A 1 92 ? 20.773 7.160 -25.213 1.00 80.00 92 ALA A CA 1
ATOM 717 C C . ALA A 1 92 ? 19.324 6.641 -25.262 1.00 80.00 92 ALA A C 1
ATOM 719 O O . ALA A 1 92 ? 19.100 5.495 -25.640 1.00 80.00 92 ALA A O 1
ATOM 720 N N . ILE A 1 93 ? 18.333 7.487 -24.955 1.00 82.38 93 ILE A N 1
ATOM 721 C CA . ILE A 1 93 ? 16.911 7.105 -25.036 1.00 82.38 93 ILE A CA 1
ATOM 722 C C . ILE A 1 93 ? 16.504 6.745 -26.469 1.00 82.38 93 ILE A C 1
ATOM 724 O O . ILE A 1 93 ? 15.843 5.729 -26.687 1.00 82.38 93 ILE A O 1
ATOM 728 N N . VAL A 1 94 ? 16.921 7.548 -27.452 1.00 81.88 94 VAL A N 1
ATOM 729 C CA . VAL A 1 94 ? 16.631 7.277 -28.868 1.00 81.88 94 VAL A CA 1
ATOM 730 C C . VAL A 1 94 ? 17.306 5.983 -29.329 1.00 81.88 94 VAL A C 1
ATOM 732 O O . VAL A 1 94 ? 16.653 5.169 -29.977 1.00 81.88 94 VAL A O 1
ATOM 735 N N . ALA A 1 95 ? 18.563 5.744 -28.945 1.00 79.44 95 ALA A N 1
ATOM 736 C CA . ALA A 1 95 ? 19.288 4.520 -29.289 1.00 79.44 95 ALA A CA 1
ATOM 737 C C . ALA A 1 95 ? 18.623 3.257 -28.711 1.00 79.44 95 ALA A C 1
ATOM 739 O O . ALA A 1 95 ? 18.481 2.257 -29.413 1.00 79.44 95 ALA A O 1
ATOM 740 N N . ILE A 1 96 ? 18.150 3.317 -27.460 1.00 83.25 96 ILE A N 1
ATOM 741 C CA . ILE A 1 96 ? 17.403 2.222 -26.820 1.00 83.25 96 ILE A CA 1
ATOM 742 C C . ILE A 1 96 ? 16.118 1.910 -27.598 1.00 83.25 96 ILE A C 1
ATOM 744 O O . ILE A 1 96 ? 15.840 0.747 -27.886 1.00 83.25 96 ILE A O 1
ATOM 748 N N . GLY A 1 97 ? 15.353 2.943 -27.967 1.00 83.12 97 GLY A N 1
ATOM 749 C CA . GLY A 1 97 ? 14.106 2.777 -28.717 1.00 83.12 97 GLY A CA 1
ATOM 750 C C . GLY A 1 97 ? 14.306 2.276 -30.150 1.00 83.12 97 GLY A C 1
ATOM 751 O O . GLY A 1 97 ? 13.454 1.561 -30.665 1.00 83.12 97 GLY A O 1
ATOM 752 N N . GLN A 1 98 ? 15.425 2.629 -30.788 1.00 84.06 98 GLN A N 1
ATOM 753 C CA . GLN A 1 98 ? 15.758 2.195 -32.149 1.00 84.06 98 GLN A CA 1
ATOM 754 C C . GLN A 1 98 ? 16.306 0.767 -32.217 1.00 84.06 98 GLN A C 1
ATOM 756 O O . GLN A 1 98 ? 16.165 0.128 -33.255 1.00 84.06 98 GLN A O 1
ATOM 761 N N . CYS A 1 99 ? 16.914 0.266 -31.138 1.00 83.94 99 CYS A N 1
ATOM 762 C CA . CYS A 1 99 ? 17.420 -1.103 -31.086 1.00 83.94 99 CYS A CA 1
ATOM 763 C C . CYS A 1 99 ? 16.287 -2.132 -31.100 1.00 83.94 99 CYS A C 1
ATOM 765 O O . CYS A 1 99 ? 16.253 -3.002 -31.964 1.00 83.94 99 CYS A O 1
ATOM 767 N N . ASP A 1 100 ? 15.373 -2.033 -30.137 1.00 88.19 100 ASP A N 1
ATOM 768 C CA . ASP A 1 100 ? 14.198 -2.890 -30.068 1.00 88.19 100 ASP A CA 1
ATOM 769 C C . ASP A 1 100 ? 13.089 -2.154 -29.312 1.00 88.19 100 ASP A C 1
ATOM 771 O O . ASP A 1 100 ? 13.155 -1.933 -28.097 1.00 88.19 100 ASP A O 1
ATOM 775 N N . THR A 1 101 ? 12.060 -1.760 -30.060 1.00 89.62 101 THR A N 1
ATOM 776 C CA . THR A 1 101 ? 10.918 -1.011 -29.521 1.00 89.62 101 THR A CA 1
ATOM 777 C C . THR A 1 101 ? 10.132 -1.805 -28.477 1.00 89.62 101 THR A C 1
ATOM 779 O O . THR A 1 101 ? 9.604 -1.210 -27.537 1.00 89.62 101 THR A O 1
ATOM 782 N N . TRP A 1 102 ? 10.079 -3.135 -28.594 1.00 91.00 102 TRP A N 1
ATOM 783 C CA . TRP A 1 102 ? 9.380 -3.999 -27.651 1.00 91.00 102 TRP A CA 1
ATOM 784 C C . TRP A 1 102 ? 10.137 -4.097 -26.328 1.00 91.00 102 TRP A C 1
ATOM 786 O O . TRP A 1 102 ? 9.545 -3.895 -25.267 1.00 91.00 102 TRP A O 1
ATOM 796 N N . VAL A 1 103 ? 11.452 -4.324 -26.365 1.00 90.50 103 VAL A N 1
ATOM 797 C CA . VAL A 1 103 ? 12.280 -4.365 -25.146 1.00 90.50 103 VAL A CA 1
ATOM 798 C C . VAL A 1 103 ? 12.291 -2.999 -24.452 1.00 90.50 103 VAL A C 1
ATOM 800 O O . VAL A 1 103 ? 12.139 -2.925 -23.231 1.00 90.50 103 VAL A O 1
ATOM 803 N N . ALA A 1 104 ? 12.376 -1.904 -25.216 1.00 90.19 104 ALA A N 1
ATOM 804 C CA . ALA A 1 104 ? 12.245 -0.545 -24.687 1.00 90.19 104 ALA A CA 1
ATOM 805 C C . ALA A 1 104 ? 10.886 -0.313 -24.003 1.00 90.19 104 ALA A C 1
ATOM 807 O O . ALA A 1 104 ? 10.831 0.238 -22.901 1.00 90.19 104 ALA A O 1
ATOM 808 N N . TRP A 1 105 ? 9.794 -0.779 -24.614 1.00 92.19 105 TRP A N 1
ATOM 809 C CA . TRP A 1 105 ? 8.451 -0.703 -24.041 1.00 92.19 105 TRP A CA 1
ATOM 810 C C . TRP A 1 105 ? 8.318 -1.514 -22.745 1.00 92.19 105 TRP A C 1
ATOM 812 O O . TRP A 1 105 ? 7.795 -1.003 -21.751 1.00 92.19 105 TRP A O 1
ATOM 822 N N . VAL A 1 106 ? 8.821 -2.752 -22.719 1.00 92.44 106 VAL A N 1
ATOM 823 C CA . VAL A 1 106 ? 8.813 -3.609 -21.521 1.00 92.44 106 VAL A CA 1
ATOM 824 C C . VAL A 1 106 ? 9.580 -2.946 -20.378 1.00 92.44 106 VAL A C 1
ATOM 826 O O . VAL A 1 106 ? 9.069 -2.869 -19.260 1.00 92.44 106 VAL A O 1
ATOM 829 N N . ALA A 1 107 ? 10.766 -2.402 -20.650 1.00 92.00 107 ALA A N 1
ATOM 830 C CA . ALA A 1 107 ? 11.560 -1.704 -19.647 1.00 92.00 107 ALA A CA 1
ATOM 831 C C . ALA A 1 107 ? 10.879 -0.428 -19.130 1.00 92.00 107 ALA A C 1
ATOM 833 O O . ALA A 1 107 ? 10.879 -0.180 -17.923 1.00 92.00 107 ALA A O 1
ATOM 834 N N . ALA A 1 108 ? 10.256 0.359 -20.013 1.00 92.25 108 ALA A N 1
ATOM 835 C CA . ALA A 1 108 ? 9.505 1.551 -19.624 1.00 92.25 108 ALA A CA 1
ATOM 836 C C . ALA A 1 108 ? 8.316 1.206 -18.710 1.00 92.25 108 ALA A C 1
ATOM 838 O O . ALA A 1 108 ? 8.113 1.864 -17.689 1.00 92.25 108 ALA A O 1
ATOM 839 N N . ASN A 1 109 ? 7.572 0.138 -19.022 1.00 92.00 109 ASN A N 1
ATOM 840 C CA . ASN A 1 109 ? 6.474 -0.341 -18.178 1.00 92.00 109 ASN A CA 1
ATOM 841 C C . ASN A 1 109 ? 6.977 -0.868 -16.834 1.00 92.00 109 ASN A C 1
ATOM 843 O O . ASN A 1 109 ? 6.416 -0.526 -15.794 1.00 92.00 109 ASN A O 1
ATOM 847 N N . ALA A 1 110 ? 8.056 -1.654 -16.829 1.00 91.81 110 ALA A N 1
ATOM 848 C CA . ALA A 1 110 ? 8.660 -2.143 -15.594 1.00 91.81 110 ALA A CA 1
ATOM 849 C C . ALA A 1 110 ? 9.124 -0.981 -14.699 1.00 91.81 110 ALA A C 1
ATOM 851 O O . ALA A 1 110 ? 8.867 -0.996 -13.497 1.00 91.81 110 ALA A O 1
ATOM 852 N N . LEU A 1 111 ? 9.726 0.065 -15.277 1.00 91.94 111 LEU A N 1
ATOM 853 C CA . LEU A 1 111 ? 10.121 1.269 -14.546 1.00 91.94 111 LEU A CA 1
ATOM 854 C C . LEU A 1 111 ? 8.909 2.025 -13.987 1.00 91.94 111 LEU A C 1
ATOM 856 O O . LEU A 1 111 ? 8.910 2.392 -12.812 1.00 91.94 111 LEU A O 1
ATOM 860 N N . PHE A 1 112 ? 7.869 2.233 -14.797 1.00 92.31 112 PHE A N 1
ATOM 861 C CA . PHE A 1 112 ? 6.635 2.887 -14.357 1.00 92.31 112 PHE A CA 1
ATOM 862 C C . PHE A 1 112 ? 5.992 2.140 -13.181 1.00 92.31 112 PHE A C 1
ATOM 864 O O . PHE A 1 112 ? 5.672 2.751 -12.159 1.00 92.31 112 PHE A O 1
ATOM 871 N N . HIS A 1 113 ? 5.873 0.814 -13.280 1.00 88.75 113 HIS A N 1
ATOM 872 C CA . HIS A 1 113 ? 5.335 -0.011 -12.202 1.00 88.75 113 HIS A CA 1
ATOM 873 C C . HIS A 1 113 ? 6.225 0.003 -10.954 1.00 88.75 113 HIS A C 1
ATOM 875 O O . HIS A 1 113 ? 5.694 0.099 -9.849 1.00 88.75 113 HIS A O 1
ATOM 881 N N . CYS A 1 114 ? 7.553 -0.005 -11.100 1.00 87.62 114 CYS A N 1
ATOM 882 C CA . CYS A 1 114 ? 8.475 0.168 -9.975 1.00 87.62 114 CYS A CA 1
ATOM 883 C C . CYS A 1 114 ? 8.252 1.502 -9.252 1.00 87.62 114 CYS A C 1
ATOM 885 O O . CYS A 1 114 ? 8.131 1.516 -8.028 1.00 87.62 114 CYS A O 1
ATOM 887 N N . ILE A 1 115 ? 8.153 2.614 -9.991 1.00 90.50 115 ILE A N 1
ATOM 888 C CA . ILE A 1 115 ? 7.910 3.948 -9.419 1.00 90.50 115 ILE A CA 1
ATOM 889 C C . ILE A 1 115 ? 6.567 3.977 -8.687 1.00 90.50 115 ILE A C 1
ATOM 891 O O . ILE A 1 115 ? 6.490 4.429 -7.543 1.00 90.50 115 ILE A O 1
ATOM 895 N N . TRP A 1 116 ? 5.515 3.462 -9.324 1.00 89.19 116 TRP A N 1
ATOM 896 C CA . TRP A 1 116 ? 4.175 3.400 -8.750 1.00 89.19 116 TRP A CA 1
ATOM 897 C C . TRP A 1 116 ? 4.143 2.583 -7.450 1.00 89.19 116 TRP A C 1
ATOM 899 O O . TRP A 1 116 ? 3.664 3.062 -6.422 1.00 89.19 116 TRP A O 1
ATOM 909 N N . VAL A 1 117 ? 4.682 1.360 -7.468 1.00 86.81 117 VAL A N 1
ATOM 910 C CA . VAL A 1 117 ? 4.708 0.468 -6.297 1.00 86.81 117 VAL A CA 1
ATOM 911 C C . VAL A 1 117 ? 5.561 1.059 -5.179 1.00 86.81 117 VAL A C 1
ATOM 913 O O . VAL A 1 117 ? 5.166 0.997 -4.017 1.00 86.81 117 VAL A O 1
ATOM 916 N N . PHE A 1 118 ? 6.689 1.688 -5.508 1.00 87.62 118 PHE A N 1
ATOM 917 C CA . PHE A 1 118 ? 7.538 2.355 -4.524 1.00 87.62 118 PHE A CA 1
ATOM 918 C C . PHE A 1 118 ? 6.836 3.551 -3.865 1.00 87.62 118 PHE A C 1
ATOM 920 O O . PHE A 1 118 ? 6.890 3.711 -2.646 1.00 87.62 118 PHE A O 1
ATOM 927 N N . MET A 1 119 ? 6.111 4.358 -4.643 1.00 91.75 119 MET A N 1
ATOM 928 C CA . MET A 1 119 ? 5.310 5.464 -4.114 1.00 91.75 119 MET A CA 1
ATOM 929 C C . MET A 1 119 ? 4.202 4.962 -3.176 1.00 91.75 119 MET A C 1
ATOM 931 O O . MET A 1 119 ? 4.032 5.503 -2.077 1.00 91.75 119 MET A O 1
ATOM 935 N N . LEU A 1 120 ? 3.499 3.890 -3.561 1.00 89.88 120 LEU A N 1
ATOM 936 C CA . LEU A 1 120 ? 2.511 3.242 -2.697 1.00 89.88 120 LEU A CA 1
ATOM 937 C C . LEU A 1 120 ? 3.152 2.690 -1.422 1.00 89.88 120 LEU A C 1
ATOM 939 O O . LEU A 1 120 ? 2.606 2.900 -0.342 1.00 89.88 120 LEU A O 1
ATOM 943 N N . PHE A 1 121 ? 4.317 2.050 -1.521 1.00 87.06 121 PHE A N 1
ATOM 944 C CA . PHE A 1 121 ? 5.062 1.551 -0.367 1.00 87.06 121 PHE A CA 1
ATOM 945 C C . PHE A 1 121 ? 5.399 2.676 0.615 1.00 87.06 121 PHE A C 1
ATOM 947 O O . PHE A 1 121 ? 5.088 2.553 1.796 1.00 87.06 121 PHE A O 1
ATOM 954 N N . ILE A 1 122 ? 5.936 3.808 0.145 1.00 91.44 122 ILE A N 1
ATOM 955 C CA . ILE A 1 122 ? 6.218 4.973 1.003 1.00 91.44 122 ILE A CA 1
ATOM 956 C C . ILE A 1 122 ? 4.940 5.457 1.694 1.00 91.44 122 ILE A C 1
ATOM 958 O O . ILE A 1 122 ? 4.929 5.699 2.903 1.00 91.44 122 ILE A O 1
ATOM 962 N N . CYS A 1 123 ? 3.848 5.578 0.940 1.00 93.12 123 CYS A N 1
ATOM 963 C CA . CYS A 1 123 ? 2.571 6.026 1.481 1.00 93.12 123 CYS A CA 1
ATOM 964 C C . CYS A 1 123 ? 2.011 5.063 2.534 1.00 93.12 123 CYS A C 1
ATOM 966 O O . CYS A 1 123 ? 1.472 5.518 3.545 1.00 93.12 123 CYS A O 1
ATOM 968 N N . GLN A 1 124 ? 2.125 3.751 2.324 1.00 90.50 124 GLN A N 1
ATOM 969 C CA . GLN A 1 124 ? 1.691 2.743 3.292 1.00 90.50 124 GLN A CA 1
ATOM 970 C C . GLN A 1 124 ? 2.590 2.730 4.529 1.00 90.50 124 GLN A C 1
ATOM 972 O O . GLN A 1 124 ? 2.090 2.777 5.652 1.00 90.50 124 GLN A O 1
ATOM 977 N N . MET A 1 125 ? 3.909 2.799 4.343 1.00 89.69 125 MET A N 1
ATOM 978 C CA . MET A 1 125 ? 4.860 2.881 5.447 1.00 89.69 125 MET A CA 1
ATOM 979 C C . MET A 1 125 ? 4.622 4.115 6.313 1.00 89.69 125 MET A C 1
ATOM 981 O O . MET A 1 125 ? 4.618 4.005 7.536 1.00 89.69 125 MET A O 1
ATOM 985 N N . TYR A 1 126 ? 4.348 5.275 5.717 1.00 94.00 126 TYR A N 1
ATOM 986 C CA . TYR A 1 126 ? 4.020 6.488 6.466 1.00 94.00 126 TYR A CA 1
ATOM 987 C C . TYR A 1 126 ? 2.714 6.348 7.265 1.00 94.00 126 TYR A C 1
ATOM 989 O O . TYR A 1 126 ? 2.643 6.751 8.426 1.00 94.00 126 TYR A O 1
ATOM 997 N N . GLN A 1 127 ? 1.676 5.755 6.670 1.00 94.00 127 GLN A N 1
ATOM 998 C CA . GLN A 1 127 ? 0.391 5.553 7.346 1.00 94.00 127 GLN A CA 1
ATOM 999 C C . GLN A 1 127 ? 0.512 4.611 8.542 1.00 94.00 127 GLN A C 1
ATOM 1001 O O . GLN A 1 127 ? 0.011 4.916 9.626 1.00 94.00 127 GLN A O 1
ATOM 1006 N N . ILE A 1 128 ? 1.224 3.503 8.368 1.00 89.62 128 ILE A N 1
ATOM 1007 C CA . ILE A 1 128 ? 1.384 2.501 9.415 1.00 89.62 128 ILE A CA 1
ATOM 1008 C C . ILE A 1 128 ? 2.306 3.024 10.517 1.00 89.62 128 ILE A C 1
ATOM 1010 O O . ILE A 1 128 ? 1.934 3.000 11.688 1.00 89.62 128 ILE A O 1
ATOM 1014 N N . THR A 1 129 ? 3.477 3.554 10.159 1.00 90.81 129 THR A N 1
ATOM 1015 C CA . THR A 1 129 ? 4.486 3.960 11.146 1.00 90.81 129 THR A CA 1
ATOM 1016 C C . THR A 1 129 ? 4.132 5.291 11.792 1.00 90.81 129 THR A C 1
ATOM 1018 O O . THR A 1 129 ? 3.930 5.357 13.000 1.00 90.81 129 THR A O 1
ATOM 1021 N N . CYS A 1 130 ? 3.984 6.361 11.014 1.00 92.62 130 CYS A N 1
ATOM 1022 C CA . CYS A 1 130 ? 3.804 7.700 11.562 1.00 92.62 130 CYS A CA 1
ATOM 1023 C C . CYS A 1 130 ? 2.386 7.937 12.087 1.00 92.62 130 CYS A C 1
ATOM 1025 O O . CYS A 1 130 ? 2.221 8.638 13.084 1.00 92.62 130 CYS A O 1
ATOM 1027 N N . LEU A 1 131 ? 1.365 7.375 11.431 1.00 91.88 131 LEU A N 1
ATOM 1028 C CA . LEU A 1 131 ? -0.030 7.645 11.789 1.00 91.88 131 LEU A CA 1
ATOM 1029 C C . LEU A 1 131 ? -0.689 6.526 12.602 1.00 91.88 131 LEU A C 1
ATOM 1031 O O . LEU A 1 131 ? -1.680 6.796 13.280 1.00 91.88 131 LEU A O 1
ATOM 1035 N N . GLY A 1 132 ? -0.173 5.295 12.558 1.00 90.94 132 GLY A N 1
ATOM 1036 C CA . GLY A 1 132 ? -0.806 4.145 13.206 1.00 90.94 132 GLY A CA 1
ATOM 1037 C C . GLY A 1 132 ? -2.202 3.844 12.645 1.00 90.94 132 GLY A C 1
ATOM 1038 O O . GLY A 1 132 ? -3.099 3.470 13.405 1.00 90.94 132 GLY A O 1
ATOM 1039 N N . MET A 1 133 ? -2.413 4.064 11.342 1.00 91.19 133 MET A N 1
ATOM 1040 C CA . MET A 1 133 ? -3.705 3.904 10.659 1.00 91.19 133 MET A CA 1
ATOM 1041 C C . MET A 1 133 ? -3.588 2.989 9.442 1.00 91.19 133 MET A C 1
ATOM 1043 O O . MET A 1 133 ? -2.578 3.016 8.744 1.00 91.19 133 MET A O 1
ATOM 1047 N N . THR A 1 134 ? -4.652 2.238 9.156 1.00 90.44 134 THR A N 1
ATOM 1048 C CA . THR A 1 134 ? -4.843 1.622 7.835 1.00 90.44 134 THR A CA 1
ATOM 1049 C C . THR A 1 134 ? -5.350 2.666 6.831 1.00 90.44 134 THR A C 1
ATOM 1051 O O . THR A 1 134 ? -5.888 3.713 7.203 1.00 90.44 134 THR A O 1
ATOM 1054 N N . THR A 1 135 ? -5.224 2.385 5.540 1.00 90.69 135 THR A N 1
ATOM 1055 C CA . THR A 1 135 ? -5.789 3.163 4.430 1.00 90.69 135 THR A CA 1
ATOM 1056 C C . THR A 1 135 ? -7.290 3.363 4.610 1.00 90.69 135 THR A C 1
ATOM 1058 O O . THR A 1 135 ? -7.776 4.493 4.531 1.00 90.69 135 THR A O 1
ATOM 1061 N N . ASN A 1 136 ? -8.037 2.298 4.926 1.00 90.81 136 ASN A N 1
ATOM 1062 C CA . ASN A 1 136 ? -9.474 2.398 5.190 1.00 90.81 136 ASN A CA 1
ATOM 1063 C C . ASN A 1 136 ? -9.778 3.335 6.366 1.00 90.81 136 ASN A C 1
ATOM 1065 O O . ASN A 1 136 ? -10.724 4.120 6.283 1.00 90.81 136 ASN A O 1
ATOM 1069 N N . GLU A 1 137 ? -8.998 3.281 7.442 1.00 91.81 137 GLU A N 1
ATOM 1070 C CA . GLU A 1 137 ? -9.165 4.176 8.589 1.00 91.81 137 GLU A CA 1
ATOM 1071 C C . GLU A 1 137 ? -8.873 5.624 8.228 1.00 91.81 137 GLU A C 1
ATOM 1073 O O . GLU A 1 137 ? -9.680 6.499 8.532 1.00 91.81 137 GLU A O 1
ATOM 1078 N N . ARG A 1 138 ? -7.777 5.876 7.508 1.00 93.25 138 ARG A N 1
ATOM 1079 C CA . ARG A 1 138 ? -7.406 7.220 7.063 1.00 93.25 138 ARG A CA 1
ATOM 1080 C C . ARG A 1 138 ? -8.470 7.827 6.153 1.00 93.25 138 ARG A C 1
ATOM 1082 O O . ARG A 1 138 ? -8.869 8.973 6.363 1.00 93.25 138 ARG A O 1
ATOM 1089 N N . MET A 1 139 ? -8.939 7.068 5.163 1.00 92.56 139 MET A N 1
ATOM 1090 C CA . MET A 1 139 ? -9.952 7.524 4.206 1.00 92.56 139 MET A CA 1
ATOM 1091 C C . MET A 1 139 ? -11.315 7.741 4.867 1.00 92.56 139 MET A C 1
ATOM 1093 O O . MET A 1 139 ? -12.018 8.692 4.538 1.00 92.56 139 MET A O 1
ATOM 1097 N N . ASN A 1 140 ? -11.687 6.887 5.823 1.00 92.25 140 ASN A N 1
ATOM 1098 C CA . ASN A 1 140 ? -12.982 6.948 6.498 1.00 92.25 140 ASN A CA 1
ATOM 1099 C C . ASN A 1 140 ? -12.902 7.591 7.890 1.00 92.25 140 ASN A C 1
ATOM 1101 O O . ASN A 1 140 ? -13.830 7.423 8.677 1.00 92.25 140 ASN A O 1
ATOM 1105 N N . ARG A 1 141 ? -11.842 8.345 8.210 1.00 91.25 141 ARG A N 1
ATOM 1106 C CA . ARG A 1 141 ? -11.604 8.880 9.565 1.00 91.25 141 ARG A CA 1
ATOM 1107 C C . ARG A 1 141 ? -12.798 9.648 10.137 1.00 91.25 141 ARG A C 1
ATOM 1109 O O . ARG A 1 141 ? -13.122 9.495 11.305 1.00 91.25 141 ARG A O 1
ATOM 1116 N N . GLY A 1 142 ? -13.499 10.411 9.295 1.00 90.94 142 GLY A N 1
ATOM 1117 C CA . GLY A 1 142 ? -14.675 11.196 9.689 1.00 90.94 142 GLY A CA 1
ATOM 1118 C C . GLY A 1 142 ? -15.936 10.368 9.953 1.00 90.94 142 GLY A C 1
ATOM 1119 O O . GLY A 1 142 ? -16.948 10.928 10.345 1.00 90.94 142 GLY A O 1
ATOM 1120 N N . ARG A 1 143 ? -15.900 9.051 9.726 1.00 89.25 143 ARG A N 1
ATOM 1121 C CA . ARG A 1 143 ? -17.015 8.129 9.986 1.00 89.25 143 ARG A CA 1
ATOM 1122 C C . ARG A 1 143 ? -16.878 7.381 11.308 1.00 89.25 143 ARG A C 1
ATOM 1124 O O . ARG A 1 143 ? -17.824 6.715 11.714 1.00 89.25 143 ARG A O 1
ATOM 1131 N N . TYR A 1 144 ? -15.714 7.435 11.953 1.00 86.62 144 TYR A N 1
ATOM 1132 C CA . TYR A 1 144 ? -15.472 6.708 13.194 1.00 86.62 144 TYR A CA 1
ATOM 1133 C C . TYR A 1 144 ? -15.443 7.671 14.379 1.00 86.62 144 TYR A C 1
ATOM 1135 O O . TYR A 1 144 ? -14.614 8.582 14.427 1.00 86.62 144 TYR A O 1
ATOM 1143 N N . SER A 1 145 ? -16.315 7.428 15.359 1.00 84.88 145 SER A N 1
ATOM 1144 C CA . SER A 1 145 ? -16.453 8.245 16.571 1.00 84.88 145 SER A CA 1
ATOM 1145 C C . SER A 1 145 ? -15.126 8.433 17.306 1.00 84.88 145 SER A C 1
ATOM 1147 O O . SER A 1 145 ? -14.784 9.555 17.656 1.00 84.88 145 SER A O 1
ATOM 1149 N N . HIS A 1 146 ? -14.330 7.373 17.454 1.00 83.44 146 HIS A N 1
ATOM 1150 C CA . HIS A 1 146 ? -13.047 7.425 18.158 1.00 83.44 146 HIS A CA 1
ATOM 1151 C C . HIS A 1 146 ? -11.979 8.275 17.456 1.00 83.44 146 HIS A C 1
ATOM 1153 O O . HIS A 1 146 ? -11.146 8.877 18.129 1.00 83.44 146 HIS A O 1
ATOM 1159 N N . PHE A 1 147 ? -11.993 8.378 16.120 1.00 90.00 147 PHE A N 1
ATOM 1160 C CA . PHE A 1 147 ? -11.104 9.318 15.430 1.00 90.00 147 PHE A CA 1
ATOM 1161 C C . PHE A 1 147 ? -11.640 10.744 15.530 1.00 90.00 147 PHE A C 1
ATOM 1163 O O . PHE A 1 147 ? -10.849 11.658 15.729 1.00 90.00 147 PHE A O 1
ATOM 1170 N N . ILE A 1 148 ? -12.957 10.954 15.431 1.00 90.00 148 ILE A N 1
ATOM 1171 C CA . ILE A 1 148 ? -13.570 12.283 15.591 1.00 90.00 148 ILE A CA 1
ATOM 1172 C C . ILE A 1 148 ? -13.288 12.838 16.994 1.00 90.00 148 ILE A C 1
ATOM 1174 O O . ILE A 1 148 ? -12.807 13.963 17.120 1.00 90.00 148 ILE A O 1
ATOM 1178 N N . ALA A 1 149 ? -13.505 12.024 18.030 1.00 89.44 149 ALA A N 1
ATOM 1179 C CA . ALA A 1 149 ? -13.246 12.370 19.424 1.00 89.44 149 ALA A CA 1
ATOM 1180 C C . ALA A 1 149 ? -11.767 12.700 19.681 1.00 89.44 149 ALA A C 1
ATOM 1182 O O . ALA A 1 149 ? -11.459 13.583 20.474 1.00 89.44 149 ALA A O 1
ATOM 1183 N N . ASN A 1 150 ? -10.850 12.048 18.961 1.00 89.50 150 ASN A N 1
ATOM 1184 C CA . ASN A 1 150 ? -9.409 12.268 19.081 1.00 89.50 150 ASN A CA 1
ATOM 1185 C C . ASN A 1 150 ? -8.851 13.268 18.043 1.00 89.50 150 ASN A C 1
ATOM 1187 O O . ASN A 1 150 ? -7.696 13.167 17.620 1.00 89.50 150 ASN A O 1
ATOM 1191 N N . GLY A 1 151 ? -9.669 14.210 17.556 1.00 90.25 151 GLY A N 1
ATOM 1192 C CA . GLY A 1 151 ? -9.225 15.265 16.632 1.00 90.25 151 GLY A CA 1
ATOM 1193 C C . GLY A 1 151 ? -8.660 14.744 15.301 1.00 90.25 151 GLY A C 1
ATOM 1194 O O . GLY A 1 151 ? -7.768 15.348 14.708 1.00 90.25 151 GLY A O 1
ATOM 1195 N N . GLY A 1 152 ? -9.130 13.583 14.850 1.00 88.25 152 GLY A N 1
ATOM 1196 C CA . GLY A 1 152 ? -8.682 12.890 13.643 1.00 88.25 152 GLY A CA 1
ATOM 1197 C C . GLY A 1 152 ? -7.381 12.098 13.793 1.00 88.25 152 GLY A C 1
ATOM 1198 O O . GLY A 1 152 ? -6.890 11.579 12.788 1.00 88.25 152 GLY A O 1
ATOM 1199 N N . LYS A 1 153 ? -6.806 12.007 15.000 1.00 89.44 153 LYS A N 1
ATOM 1200 C CA . LYS A 1 153 ? -5.597 11.220 15.281 1.00 89.44 153 LYS A CA 1
ATOM 1201 C C . LYS A 1 153 ? -5.952 9.791 15.662 1.00 89.44 153 LYS A C 1
ATOM 1203 O O . LYS A 1 153 ? -6.969 9.538 16.305 1.00 89.44 153 LYS A O 1
ATOM 1208 N N . SER A 1 154 ? -5.075 8.852 15.315 1.00 88.81 154 SER A N 1
ATOM 1209 C CA . SER A 1 154 ? -5.274 7.455 15.685 1.00 88.81 154 SER A CA 1
ATOM 1210 C C . SER A 1 154 ? -5.084 7.249 17.187 1.00 88.81 154 SER A C 1
ATOM 1212 O O . SER A 1 154 ? -3.976 7.489 17.670 1.00 88.81 154 SER A O 1
ATOM 1214 N N . PRO A 1 155 ? -6.101 6.764 17.927 1.00 87.25 155 PRO A N 1
ATOM 1215 C CA . PRO A 1 155 ? -5.910 6.332 19.311 1.00 87.25 155 PRO A CA 1
ATOM 1216 C C . PRO A 1 155 ? -5.068 5.048 19.396 1.00 87.25 155 PRO A C 1
ATOM 1218 O O . PRO A 1 155 ? -4.654 4.649 20.476 1.00 87.25 155 PRO A O 1
ATOM 1221 N N . PHE A 1 156 ? -4.797 4.396 18.259 1.00 85.56 156 PHE A N 1
ATOM 1222 C CA . PHE A 1 156 ? -4.011 3.165 18.178 1.00 85.56 156 PHE A CA 1
ATOM 1223 C C . PHE A 1 156 ? -2.515 3.407 17.959 1.00 85.56 156 PHE A C 1
ATOM 1225 O O . PHE A 1 156 ? -1.750 2.447 17.965 1.00 85.56 156 PHE A O 1
ATOM 1232 N N . SER A 1 157 ? -2.097 4.652 17.710 1.00 88.19 157 SER A N 1
ATOM 1233 C CA . SER A 1 157 ? -0.692 4.970 17.452 1.00 88.19 157 SER A CA 1
ATOM 1234 C C . SER A 1 157 ? 0.108 4.991 18.754 1.00 88.19 157 SER A C 1
ATOM 1236 O O . SER A 1 157 ? -0.205 5.756 19.662 1.00 88.19 157 SER A O 1
ATOM 1238 N N . LYS A 1 158 ? 1.180 4.193 18.819 1.00 86.75 158 LYS A N 1
ATOM 1239 C CA . LYS A 1 158 ? 2.149 4.151 19.930 1.00 86.75 158 LYS A CA 1
ATOM 1240 C C . LYS A 1 158 ? 3.402 4.997 19.649 1.00 86.75 158 LYS A C 1
ATOM 1242 O O . LYS A 1 158 ? 4.367 4.963 20.404 1.00 86.75 158 LYS A O 1
ATOM 1247 N N . GLY A 1 159 ? 3.398 5.753 18.551 1.00 89.56 159 GLY A N 1
ATOM 1248 C CA . GLY A 1 159 ? 4.544 6.509 18.046 1.00 89.56 159 GLY A CA 1
ATOM 1249 C C . GLY A 1 159 ? 5.315 5.770 16.940 1.00 89.56 159 GLY A C 1
ATOM 1250 O O . GLY A 1 159 ? 5.208 4.546 16.829 1.00 89.56 159 GLY A O 1
ATOM 1251 N N . PRO A 1 160 ? 6.104 6.487 16.110 1.00 90.56 160 PRO A N 1
ATOM 1252 C CA . PRO A 1 160 ? 6.642 5.943 14.860 1.00 90.56 160 PRO A CA 1
ATOM 1253 C C . PRO A 1 160 ? 7.477 4.672 15.004 1.00 90.56 160 PRO A C 1
ATOM 1255 O O . PRO A 1 160 ? 7.285 3.721 14.250 1.00 90.56 160 PRO A O 1
ATOM 1258 N N . LEU A 1 161 ? 8.371 4.639 15.995 1.00 88.44 161 LEU A N 1
ATOM 1259 C CA . LEU A 1 161 ? 9.262 3.505 16.223 1.00 88.44 161 LEU A CA 1
ATOM 1260 C C . LEU A 1 161 ? 8.495 2.262 16.693 1.00 88.44 161 LEU A C 1
ATOM 1262 O O . LEU A 1 161 ? 8.697 1.178 16.157 1.00 88.44 161 LEU A O 1
ATOM 1266 N N . LEU A 1 162 ? 7.590 2.419 17.664 1.00 84.88 162 LEU A N 1
ATOM 1267 C CA . LEU A 1 162 ? 6.817 1.301 18.208 1.00 84.88 162 LEU A CA 1
ATOM 1268 C C . LEU A 1 162 ? 5.818 0.753 17.187 1.00 84.88 162 LEU A C 1
ATOM 1270 O O . LEU A 1 162 ? 5.699 -0.460 17.055 1.00 84.88 162 LEU A O 1
ATOM 1274 N N . ASN A 1 163 ? 5.164 1.625 16.416 1.00 88.19 163 ASN A N 1
ATOM 1275 C CA . ASN A 1 163 ? 4.289 1.202 15.323 1.00 88.19 163 ASN A CA 1
ATOM 1276 C C . ASN A 1 163 ? 5.063 0.422 14.250 1.00 88.19 163 ASN A C 1
ATOM 1278 O O . ASN A 1 163 ? 4.550 -0.554 13.712 1.00 88.19 163 ASN A O 1
ATOM 1282 N N . PHE A 1 164 ? 6.294 0.843 13.936 1.00 86.19 164 PHE A N 1
ATOM 1283 C CA . PHE A 1 164 ? 7.150 0.147 12.976 1.00 86.19 164 PHE A CA 1
ATOM 1284 C C . PHE A 1 164 ? 7.590 -1.231 13.480 1.00 86.19 164 PHE A C 1
ATOM 1286 O O . PHE A 1 164 ? 7.490 -2.205 12.740 1.00 86.19 164 PHE A O 1
ATOM 1293 N N . ILE A 1 165 ? 8.017 -1.330 14.743 1.00 82.88 165 ILE A N 1
ATOM 1294 C CA . ILE A 1 165 ? 8.388 -2.609 15.368 1.00 82.88 165 ILE A CA 1
ATOM 1295 C C . ILE A 1 165 ? 7.178 -3.554 15.429 1.00 82.88 165 ILE A C 1
ATOM 1297 O O . ILE A 1 165 ? 7.320 -4.731 15.109 1.00 82.88 165 ILE A O 1
ATOM 1301 N N . GLU A 1 166 ? 5.992 -3.042 15.788 1.00 79.00 166 GLU A N 1
ATOM 1302 C CA . GLU A 1 166 ? 4.744 -3.821 15.806 1.00 79.00 166 GLU A CA 1
ATOM 1303 C C . GLU A 1 166 ? 4.364 -4.306 14.401 1.00 79.00 166 GLU A C 1
ATOM 1305 O O . GLU A 1 166 ? 3.948 -5.448 14.248 1.00 79.00 166 GLU A O 1
ATOM 1310 N N . PHE A 1 167 ? 4.533 -3.470 13.372 1.00 80.38 167 PHE A N 1
ATOM 1311 C CA . PHE A 1 167 ? 4.234 -3.840 11.987 1.00 80.38 167 PHE A CA 1
ATOM 1312 C C . PHE A 1 167 ? 5.163 -4.923 11.434 1.00 80.38 167 PHE A C 1
ATOM 1314 O O . PHE A 1 167 ? 4.704 -5.811 10.726 1.00 80.38 167 PHE A O 1
ATOM 1321 N N . LEU A 1 168 ? 6.460 -4.848 11.739 1.00 77.94 168 LEU A N 1
ATOM 1322 C CA . LEU A 1 168 ? 7.421 -5.854 11.286 1.00 77.94 168 LEU A CA 1
ATOM 1323 C C . LEU A 1 168 ? 7.344 -7.164 12.076 1.00 77.94 168 LEU A C 1
ATOM 1325 O O . LEU A 1 168 ? 8.056 -8.107 11.737 1.00 77.94 168 LEU A O 1
ATOM 1329 N N . GLU A 1 169 ? 6.575 -7.193 13.170 1.00 69.00 169 GLU A N 1
ATOM 1330 C CA . GLU A 1 169 ? 6.593 -8.270 14.167 1.00 69.00 169 GLU A CA 1
ATOM 1331 C C . GLU A 1 169 ? 8.027 -8.630 14.617 1.00 69.00 169 GLU A C 1
ATOM 1333 O O . GLU A 1 169 ? 8.313 -9.742 15.064 1.00 69.00 169 GLU A O 1
ATOM 1338 N N . CYS A 1 170 ? 8.964 -7.678 14.501 1.00 54.72 170 CYS A N 1
ATOM 1339 C CA . CYS A 1 170 ? 10.377 -7.915 14.750 1.00 54.72 170 CYS A CA 1
ATOM 1340 C C . CYS A 1 170 ? 10.614 -8.091 16.249 1.00 54.72 170 CYS A C 1
ATOM 1342 O O . CYS A 1 170 ? 10.713 -7.120 17.003 1.00 54.72 170 CYS A O 1
ATOM 1344 N N . SER A 1 171 ? 10.813 -9.334 16.680 1.00 50.47 171 SER A N 1
ATOM 1345 C CA . SER A 1 171 ? 11.419 -9.612 17.974 1.00 50.47 171 SER A CA 1
ATOM 1346 C C . SER A 1 171 ? 12.928 -9.367 17.880 1.00 50.47 171 SER A C 1
ATOM 1348 O O . SER A 1 171 ? 13.691 -10.289 17.592 1.00 50.47 171 SER A O 1
ATOM 1350 N N . CYS A 1 172 ? 13.392 -8.131 18.088 1.00 44.22 172 CYS A N 1
ATOM 1351 C CA . CYS A 1 172 ? 14.828 -7.851 18.218 1.00 44.22 172 CYS A CA 1
ATOM 1352 C C . CYS A 1 172 ? 15.408 -8.662 19.389 1.00 44.22 172 CYS A C 1
ATOM 1354 O O . CYS A 1 172 ? 15.281 -8.256 20.544 1.00 44.22 172 CYS A O 1
ATOM 1356 N N . PHE A 1 173 ? 16.003 -9.820 19.089 1.00 49.19 173 PHE A N 1
ATOM 1357 C CA . PHE A 1 173 ? 16.726 -10.691 20.025 1.00 49.19 173 PHE A CA 1
ATOM 1358 C C . PHE A 1 173 ? 15.983 -10.992 21.346 1.00 49.19 173 PHE A C 1
ATOM 1360 O O . PHE A 1 173 ? 16.605 -11.164 22.389 1.00 49.19 173 PHE A O 1
ATOM 1367 N N . GLY A 1 174 ? 14.645 -11.042 21.3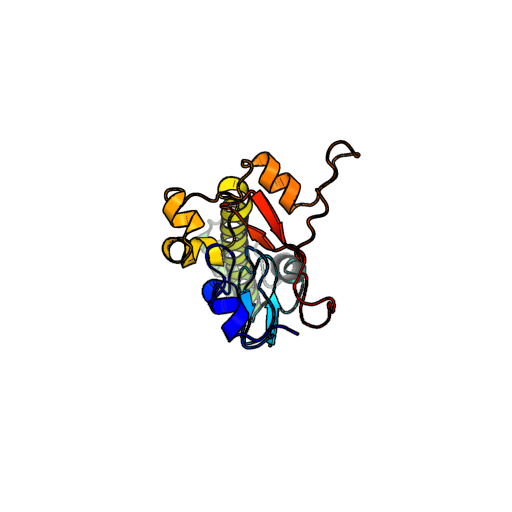22 1.00 48.91 174 GLY A N 1
ATOM 1368 C CA . GLY A 1 174 ? 13.819 -11.325 22.504 1.00 48.91 174 GLY A CA 1
ATOM 1369 C C . GLY A 1 174 ? 13.589 -10.152 23.470 1.00 48.91 174 GLY A C 1
ATOM 1370 O O . GLY A 1 174 ? 12.935 -10.354 24.490 1.00 48.91 174 GLY A O 1
ATOM 1371 N N . VAL A 1 175 ? 14.060 -8.937 23.157 1.00 53.31 175 VAL A N 1
ATOM 1372 C CA . VAL A 1 175 ? 13.850 -7.725 23.983 1.00 53.31 175 VAL A CA 1
ATOM 1373 C C . VAL A 1 175 ? 12.433 -7.163 23.822 1.00 53.31 175 VAL A C 1
ATOM 1375 O O . VAL A 1 175 ? 11.842 -6.666 24.776 1.00 53.31 175 VAL A O 1
ATOM 1378 N N . PHE A 1 176 ? 11.859 -7.296 22.626 1.00 49.28 176 PHE A N 1
ATOM 1379 C CA . PHE A 1 176 ? 10.480 -6.921 22.328 1.00 49.28 176 PHE A CA 1
ATOM 1380 C C . PHE A 1 176 ? 9.722 -8.176 21.909 1.00 49.28 176 PHE A C 1
ATOM 1382 O O . PHE A 1 176 ? 10.012 -8.761 20.867 1.00 49.28 176 PHE A O 1
ATOM 1389 N N . LYS A 1 177 ? 8.771 -8.624 22.732 1.00 46.94 177 LYS A N 1
ATOM 1390 C CA . LYS A 1 177 ? 7.770 -9.594 22.287 1.00 46.94 177 LYS A CA 1
ATOM 1391 C C . LYS A 1 177 ? 6.622 -8.791 21.679 1.00 46.94 177 LYS A C 1
ATOM 1393 O O . LYS A 1 177 ? 6.027 -8.012 22.427 1.00 46.94 177 LYS A O 1
ATOM 1398 N N . PRO A 1 178 ? 6.321 -8.917 20.371 1.00 51.31 178 PRO A N 1
ATOM 1399 C CA . PRO A 1 178 ? 5.068 -8.388 19.857 1.00 51.31 178 PRO A CA 1
ATOM 1400 C C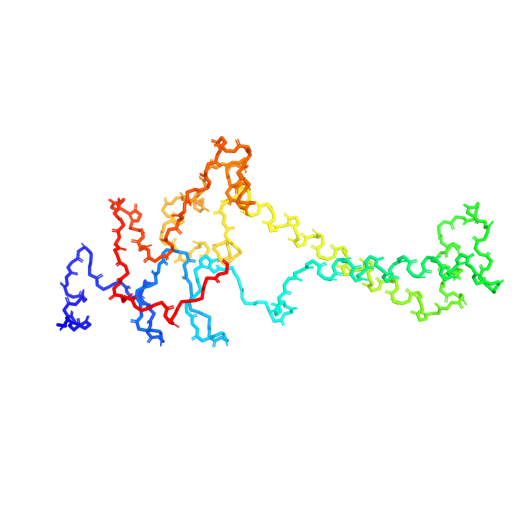 . PRO A 1 178 ? 3.946 -8.999 20.697 1.00 51.31 178 PRO A C 1
ATOM 1402 O O . PRO A 1 178 ? 3.887 -10.214 20.894 1.00 51.31 178 PRO A O 1
ATOM 1405 N N . GLU A 1 179 ? 3.130 -8.141 21.301 1.00 51.66 179 GLU A N 1
ATOM 1406 C CA . GLU A 1 179 ? 1.966 -8.575 22.060 1.00 51.66 179 GLU A CA 1
ATOM 1407 C C . GLU A 1 179 ? 1.081 -9.368 21.097 1.00 51.66 179 GLU A C 1
ATOM 1409 O O . GLU A 1 179 ? 0.665 -8.837 20.065 1.00 51.66 179 GLU A O 1
ATOM 1414 N N . ALA A 1 180 ? 0.863 -10.654 21.387 1.00 48.66 180 ALA A N 1
ATOM 1415 C CA . ALA A 1 180 ? -0.007 -11.507 20.590 1.00 48.66 180 ALA A CA 1
ATOM 1416 C C . ALA A 1 180 ? -1.429 -10.955 20.705 1.00 48.66 180 ALA A C 1
ATOM 1418 O O . ALA A 1 180 ? -2.159 -11.261 21.646 1.00 48.66 180 ALA A O 1
ATOM 1419 N N . LYS A 1 181 ? -1.784 -10.056 19.788 1.00 52.41 181 LYS A N 1
ATOM 1420 C CA . LYS A 1 181 ? -3.050 -9.346 19.838 1.00 52.41 181 LYS A CA 1
ATOM 1421 C C . LYS A 1 181 ? -4.135 -10.280 19.338 1.00 52.41 181 LYS A C 1
ATOM 1423 O O . LYS A 1 181 ? -4.202 -10.583 18.147 1.00 52.41 181 LYS A O 1
ATOM 1428 N N . ASP A 1 182 ? -4.965 -10.755 20.259 1.00 52.06 182 ASP A N 1
ATOM 1429 C CA . ASP A 1 182 ? -6.141 -11.530 19.898 1.00 52.06 182 ASP A CA 1
ATOM 1430 C C . ASP A 1 182 ? -7.147 -10.606 19.208 1.00 52.06 182 ASP A C 1
ATOM 1432 O O . ASP A 1 182 ? -7.915 -9.884 19.838 1.00 52.06 182 ASP A O 1
ATOM 1436 N N . TRP A 1 183 ? -7.141 -10.615 17.877 1.00 54.41 183 TRP A N 1
ATOM 1437 C CA . TRP A 1 183 ? -8.075 -9.831 17.074 1.00 54.41 183 TRP A CA 1
ATOM 1438 C C . TRP A 1 183 ? -9.528 -10.297 17.211 1.00 54.41 183 TRP A C 1
ATOM 1440 O O . TRP A 1 183 ? -10.389 -9.726 16.550 1.00 54.41 183 TRP A O 1
ATOM 1450 N N . LEU A 1 184 ? -9.822 -11.323 18.017 1.00 47.44 184 LEU A N 1
ATOM 1451 C CA . LEU A 1 184 ? -11.186 -11.724 18.348 1.00 47.44 184 LEU A CA 1
ATOM 1452 C C . LEU A 1 184 ? -11.797 -10.900 19.482 1.00 47.44 184 LEU A C 1
ATOM 1454 O O . LEU A 1 184 ? -13.025 -10.875 19.599 1.00 47.44 184 LEU A O 1
ATOM 1458 N N . THR A 1 185 ? -10.994 -10.226 20.308 1.00 50.41 185 THR A N 1
ATOM 1459 C CA . THR A 1 185 ? -11.535 -9.382 21.373 1.00 50.41 185 THR A CA 1
ATOM 1460 C C . THR A 1 185 ? -11.996 -8.046 20.785 1.00 50.41 185 THR A C 1
ATOM 1462 O O . THR A 1 185 ? -11.275 -7.348 20.065 1.00 50.41 185 THR A O 1
ATOM 1465 N N . SER A 1 186 ? -13.254 -7.667 21.034 1.00 51.19 186 SER A N 1
ATOM 1466 C CA . SER A 1 186 ? -13.703 -6.311 20.713 1.00 51.19 186 SER A CA 1
ATOM 1467 C C . SER A 1 186 ? -13.299 -5.407 21.870 1.00 51.19 186 SER A C 1
ATOM 1469 O O . SER A 1 186 ? -13.908 -5.462 22.938 1.00 51.19 186 SER A O 1
ATOM 1471 N N . PHE A 1 187 ? -12.250 -4.618 21.664 1.00 50.44 187 PHE A N 1
ATOM 1472 C CA . PHE A 1 187 ? -11.794 -3.624 22.628 1.00 50.44 187 PHE A CA 1
ATOM 1473 C C . PHE A 1 187 ? -12.744 -2.419 22.614 1.00 50.44 187 PHE A C 1
ATOM 1475 O O . PHE A 1 187 ? -12.885 -1.742 21.590 1.00 50.44 187 PHE A O 1
ATOM 1482 N N . ASP A 1 188 ? -13.423 -2.186 23.737 1.00 54.47 188 ASP A N 1
ATOM 1483 C CA . ASP A 1 188 ? -14.236 -0.995 23.974 1.00 54.47 188 ASP A CA 1
ATOM 1484 C C . ASP A 1 188 ? -13.307 0.160 24.386 1.00 54.47 188 ASP A C 1
ATOM 1486 O O . ASP A 1 188 ? -12.735 0.152 25.478 1.00 54.47 188 ASP A O 1
ATOM 1490 N N . LEU A 1 189 ? -13.130 1.132 23.485 1.00 55.25 189 LEU A N 1
ATOM 1491 C CA . LEU A 1 189 ? -12.264 2.303 23.678 1.00 55.25 189 LEU A CA 1
ATOM 1492 C C . LEU A 1 189 ? -12.725 3.211 24.821 1.00 55.25 189 LEU A C 1
ATOM 1494 O O . LEU A 1 189 ? -11.885 3.847 25.451 1.00 55.25 189 LEU A O 1
ATOM 1498 N N . ASP A 1 190 ? -14.028 3.262 25.091 1.00 47.78 190 ASP A N 1
ATOM 1499 C CA . ASP A 1 190 ? -14.590 4.136 26.119 1.00 47.78 190 ASP A CA 1
ATOM 1500 C C . ASP A 1 190 ? -14.482 3.491 27.507 1.00 47.78 190 ASP A C 1
ATOM 1502 O O . ASP A 1 190 ? -14.417 4.187 28.521 1.00 47.78 190 ASP A O 1
ATOM 1506 N N . LYS A 1 191 ? -14.436 2.152 27.562 1.00 49.50 191 LYS A N 1
ATOM 1507 C CA . LYS A 1 191 ? -14.412 1.390 28.819 1.00 49.50 191 LYS A CA 1
ATOM 1508 C C . LYS A 1 191 ? -13.062 0.756 29.158 1.00 49.50 191 LYS A C 1
ATOM 1510 O O . LYS A 1 191 ? -12.902 0.323 30.294 1.00 49.50 191 LYS A O 1
ATOM 1515 N N . ASN A 1 192 ? -12.103 0.693 28.228 1.00 49.50 192 ASN A N 1
ATOM 1516 C CA . ASN A 1 192 ? -10.871 -0.104 28.367 1.00 49.50 192 ASN A CA 1
ATOM 1517 C C . ASN A 1 192 ? -11.157 -1.579 28.733 1.00 49.50 192 ASN A C 1
ATOM 1519 O O . ASN A 1 192 ? -10.431 -2.187 29.518 1.00 49.50 192 ASN A O 1
ATOM 1523 N N . ILE A 1 193 ? -12.236 -2.160 28.195 1.00 47.00 193 ILE A N 1
ATOM 1524 C CA . ILE A 1 193 ? -12.627 -3.553 28.460 1.00 47.00 193 ILE A CA 1
ATOM 1525 C C . ILE A 1 193 ? -12.527 -4.358 27.164 1.00 47.00 193 ILE A C 1
ATOM 1527 O O . ILE A 1 193 ? -13.082 -3.978 26.131 1.00 47.00 193 ILE A O 1
ATOM 1531 N N . GLU A 1 194 ? -11.845 -5.501 27.227 1.00 47.94 194 GLU A N 1
ATOM 1532 C CA . GLU A 1 194 ? -11.890 -6.517 26.178 1.00 47.94 194 GLU A CA 1
ATOM 1533 C C . GLU A 1 194 ? -13.170 -7.344 26.311 1.00 47.94 194 GLU A C 1
ATOM 1535 O O . GLU A 1 194 ? -13.371 -8.067 27.288 1.00 47.94 194 GLU A O 1
ATOM 1540 N N . HIS A 1 195 ? -14.052 -7.267 25.317 1.00 50.88 195 HIS A N 1
ATOM 1541 C CA . HIS A 1 195 ? -15.157 -8.213 25.216 1.00 50.88 195 HIS A CA 1
ATOM 1542 C C . HIS A 1 195 ? -14.717 -9.439 24.417 1.00 50.88 195 HIS A C 1
ATOM 1544 O O . HIS A 1 195 ? -14.199 -9.311 23.306 1.00 50.88 195 HIS A O 1
ATOM 1550 N N . GLN A 1 196 ? -14.972 -10.629 24.966 1.00 44.16 196 GLN A N 1
ATOM 1551 C CA . GLN A 1 196 ? -14.807 -11.886 24.239 1.00 44.16 196 GLN A CA 1
ATOM 1552 C C . GLN A 1 196 ? -15.674 -11.894 22.964 1.00 44.16 196 GLN A C 1
ATOM 1554 O O . GLN A 1 196 ? -16.783 -11.341 22.974 1.00 44.16 196 GLN A O 1
ATOM 1559 N N . PRO A 1 197 ? -15.212 -12.533 21.874 1.00 45.62 197 PRO A N 1
ATOM 1560 C CA . PRO A 1 197 ? -16.015 -12.701 20.666 1.00 45.62 197 PRO A CA 1
ATOM 1561 C C . PRO A 1 197 ? -17.341 -13.393 21.011 1.00 45.62 197 PRO A C 1
ATOM 1563 O O . PRO A 1 197 ? -17.361 -14.447 21.645 1.00 45.62 197 PRO A O 1
ATOM 1566 N N . LEU A 1 198 ? -18.468 -12.825 20.565 1.00 44.62 198 LEU A N 1
ATOM 1567 C CA . LEU A 1 198 ? -19.800 -13.412 20.795 1.00 44.62 198 LEU A CA 1
ATOM 1568 C C . LEU A 1 198 ? -19.986 -14.780 20.110 1.00 44.62 198 LEU A C 1
ATOM 1570 O O . LEU A 1 198 ? -20.925 -15.501 20.440 1.00 44.62 198 LEU A O 1
ATOM 1574 N N . LEU A 1 199 ? -19.105 -15.155 19.177 1.00 44.47 199 LEU A N 1
ATOM 1575 C CA . LEU A 1 199 ? -19.132 -16.443 18.489 1.00 44.47 199 LEU A CA 1
ATOM 1576 C C . LEU A 1 199 ? -17.786 -17.160 18.649 1.00 44.47 199 LEU A C 1
ATOM 1578 O O . LEU A 1 199 ? -16.739 -16.635 18.285 1.00 44.47 199 LEU A O 1
ATOM 1582 N N . ARG A 1 200 ? -17.839 -18.384 19.192 1.00 40.53 200 ARG A N 1
ATOM 1583 C CA . ARG A 1 200 ? -16.680 -19.262 19.451 1.00 40.53 200 ARG A CA 1
ATOM 1584 C C . ARG A 1 200 ? -16.000 -19.799 18.186 1.00 40.53 200 ARG A C 1
ATOM 1586 O O . ARG A 1 200 ? -14.879 -20.289 18.278 1.00 40.53 200 ARG A O 1
ATOM 1593 N N . HIS A 1 201 ? -16.672 -19.764 17.035 1.00 46.34 201 HIS A N 1
ATOM 1594 C CA . HIS A 1 201 ? -16.204 -20.439 15.824 1.00 46.34 201 HIS A CA 1
ATOM 1595 C C . HIS A 1 201 ? -15.406 -19.489 14.921 1.00 46.34 201 HIS A C 1
ATOM 1597 O O . HIS A 1 201 ? -15.925 -18.490 14.427 1.00 46.34 201 HIS A O 1
ATOM 1603 N N . LYS A 1 202 ? -14.131 -19.839 14.696 1.00 50.25 202 LYS A N 1
ATOM 1604 C CA . LYS A 1 202 ? -13.147 -19.108 13.873 1.00 50.25 202 LYS A CA 1
ATOM 1605 C C . LYS A 1 202 ? -13.454 -19.102 12.367 1.00 50.25 202 LYS A C 1
ATOM 1607 O O . LYS A 1 202 ? -12.766 -18.426 11.618 1.00 50.25 202 LYS A O 1
ATOM 1612 N N . GLU A 1 203 ? -14.473 -19.833 11.924 1.00 50.97 203 GLU A N 1
ATOM 1613 C CA . GLU A 1 203 ? -14.748 -20.107 10.503 1.00 50.97 203 GLU A CA 1
ATOM 1614 C C . GLU A 1 203 ? -15.216 -18.873 9.710 1.00 50.97 203 GLU A C 1
ATOM 1616 O O . GLU A 1 203 ? -15.086 -18.845 8.491 1.00 50.97 203 GLU A O 1
ATOM 1621 N N . ASN A 1 204 ? -15.685 -17.820 10.391 1.00 47.09 204 ASN A N 1
ATOM 1622 C CA . ASN A 1 204 ? -16.184 -16.588 9.760 1.00 47.09 204 ASN A CA 1
ATOM 1623 C C . ASN A 1 204 ? -15.173 -15.423 9.761 1.00 47.09 204 ASN A C 1
ATOM 1625 O O . ASN A 1 204 ? -15.529 -14.296 9.397 1.00 47.09 204 ASN A O 1
ATOM 1629 N N . PHE A 1 205 ? -13.934 -15.671 10.196 1.00 50.25 205 PHE A N 1
ATOM 1630 C CA . PHE A 1 205 ? -12.877 -14.667 10.298 1.00 50.25 205 PHE A CA 1
ATOM 1631 C C . PHE A 1 205 ? -11.637 -15.118 9.531 1.00 50.25 205 PHE A C 1
ATOM 1633 O O . PHE A 1 205 ? -11.063 -16.161 9.834 1.00 50.25 205 PHE A O 1
ATOM 1640 N N . GLN A 1 206 ? -11.192 -14.301 8.574 1.00 48.28 206 GLN A N 1
ATOM 1641 C CA . GLN A 1 206 ? -9.871 -14.469 7.974 1.00 48.28 206 GLN A CA 1
ATOM 1642 C C . GLN A 1 206 ? -8.897 -13.500 8.646 1.00 48.28 206 GLN A C 1
ATOM 1644 O O . GLN A 1 206 ? -9.117 -12.284 8.668 1.00 48.28 206 GLN A O 1
ATOM 1649 N N . TYR A 1 207 ? -7.830 -14.066 9.206 1.00 45.19 207 TYR A N 1
ATOM 1650 C CA . TYR A 1 207 ? -6.660 -13.325 9.660 1.00 45.19 207 TYR A CA 1
ATOM 1651 C C . TYR A 1 207 ? -5.726 -13.168 8.462 1.00 45.19 207 TYR A C 1
ATOM 1653 O O . TYR A 1 207 ? -5.474 -14.145 7.752 1.00 45.19 207 TYR A O 1
ATOM 1661 N N . VAL A 1 208 ? -5.267 -11.943 8.226 1.00 39.75 208 VAL A N 1
ATOM 1662 C CA . VAL A 1 208 ? -4.154 -11.649 7.319 1.00 39.75 208 VAL A CA 1
ATOM 1663 C C . VAL A 1 208 ? -3.003 -11.164 8.174 1.00 39.75 208 VAL A C 1
ATOM 1665 O O . VAL A 1 208 ? -3.290 -10.353 9.087 1.00 39.75 208 VAL A O 1
#

Sequence (208 aa):
MYTIIELAERGPGGFEPSTFCSACLVRRPLRSKHCAVCNHCVARFDHHCPWVANCIGCLVLMCGQMLYGSVRYWQNEPLCNITSTSDGFWKAIVAIGQCDTWVAWVAANALFHCIWVFMLFICQMYQITCLGMTTNERMNRGRYSHFIANGGKSPFSKGPLLNFIEFLECSCFGVFKPEAKDWLTSFDLDKNIEHQPLLRHKENFQYV

Secondary structure (DSSP, 8-state):
---HHHHHHSTTTS--TTTEETTTTEEPPTT-EEETTTTEEETT-----TT-SS-THHHHHHHHHHHHHHHHHHHH-TT-----TTS-HHHHHHHHHHH-HHHHHHHHHHHHHHHHHHHHHHHHHHIIIII---HHHHHTGGG-HHHHHTTT--TT---HHHHHHHHTT--STTS-PPP---TTSEEETTTTEEEPPS---GGGEE--

Radius of gyration: 24.76 Å; chains: 1; bounding box: 64×36×62 Å

InterPro domains:
  IPR001594 Palmitoyltransferase, DHHC domain [PF01529] (16-141)

Foldseek 3Di:
DDDLVNQCPDPPRGDDVVQADPQLRWRAAPCWDQDVVVSFIEFVDQDDDPVPPDDPVVLLVVLVVLLVVLVVCLVPPPLNPPPDPVPDDVVSLVSSCVSPVVSSVSNVVSVVVNVVVVVVVVVQLCCQQAQVHHNCCLVCVVVDPVCVVVVNGDPRHPHRVVSVCLVVCDCPVVPDHNDPDPSQWRQDPVPRDTDHIPDPDCPRYDYD

Organism: NCBI:txid1586634